Protein AF-A0A2K5PPQ8-F1 (afdb_monomer_lite)

Radius of gyration: 25.39 Å; chains: 1; bounding box: 81×58×70 Å

Secondary structure (DSSP, 8-state):
-----------------PPP---S-EEEEEE----SGGGGGGTS-THHHHHHTT--GGGEEEE----STT-TT-SSTT---SSTTPPP--TT---SB-GGG--HHHHHHHHHT-TTTTTTSTT-------TT-EEEEEE-------TTSPPPEEEEEETTTTEEEEEHHHHHHHHHHHHS-TTT-BHHHHHHHHHHH-TTS-----S-GGGGGSBTHHHHS-TT--PPPPPPPPPS----EEGGGHHHHHHHHTT-HHHHHHHHHHHHHHHHHHHHHHHHHHHHHHHHT---S-------------------------EEE-S----------------------PPPPGGGGGG-----PPP----SS--

InterPro domains:
  IPR001096 Peptidase C13, legumain [PF01650] (26-135)
  IPR001096 Peptidase C13, legumain [PF01650] (154-221)
  IPR001096 Peptidase C13, legumain [PR00776] (27-51)
  IPR001096 Peptidase C13, legumain [PR00776] (96-111)
  IPR001096 Peptidase C13, legumain [PTHR12000] (8-135)

Sequence (371 aa):
IPEENSNRCTGHSAVPMDDPKDGDKHWVVILAGSNGWYNYRHQADAYQVIHWNGIPNEQIVVMMYDDTAYAEDNPTPGIVTDRPNGTDVYKGVPKDYTGEDVTPQNFLAILRGDAEAVKGIGSGKVLKSGPQDHVVRLNHPLHVQTQNVPKDGACYYDEKRSTCLGDWYSVNWMEDSDVEDLMKETLRKQYHLVKSHTNTSHVMRYGNKTISTMKVMQFQGMKHNAISPISLPPVTRLDLTPSPDVPLMIRKRKQLTEEIQQCLDSRHLNEKSVQKIVSLLAAFEAEVEHPAHGTQLLPRGPVALPGTLLQLTLPHVRVCVETSVHVGQPLRETVFASQDKTVYGPCVPWSLLKSHLLVAFPSVSAPPKEC

Organism: Cebus imitator (NCBI:txid2715852)

pLDDT: mean 71.29, std 27.96, range [20.77, 98.19]

Foldseek 3Di:
DDDDDDDDDDDDPPPPPPFPQFFPAAAEEEDQQDDDLQSLASVLTLVCLQVLQPHDPLRYHYAEQPCHQQPPLDPHHNFAALAVVGHGSRPPDDPQAHRPSRDPQNVVCQAVVPLVSCPPGRNSRHDPDDLNYAYAYHGDDPDDDDPPWQAFWFWHQDPSSLYGRHTLLRCQLSLCSQADDQQPDFLLNSQVSSCVRRPRTHQDDDDDCVNRRHGNCSHRHDPVRGDHRDDDDDDPGTHTGRSLCSVLVSCVVVVVVVVNVVVVVVVVVVVVVVVVVVVVVVVVVVVVVDDDDDDDDDDDDDDDDDDDDDDDDDPHDDYDYRDDDDDDDDDDDDDDDDDDDDDDDDDDDPVVVPPPPPPDDDDPDPDPVPD

Structure (mmCIF, N/CA/C/O backbone):
data_AF-A0A2K5PPQ8-F1
#
_entry.id   AF-A0A2K5PPQ8-F1
#
loop_
_atom_site.group_PDB
_atom_site.id
_atom_site.type_symbol
_atom_site.label_atom_id
_atom_site.label_alt_id
_atom_site.label_comp_id
_atom_site.label_asym_id
_atom_site.label_entity_id
_atom_site.label_seq_id
_atom_site.pdbx_PDB_ins_code
_atom_site.Cartn_x
_atom_site.Cartn_y
_atom_site.Cartn_z
_atom_site.occupancy
_atom_site.B_iso_or_equiv
_atom_site.auth_seq_id
_atom_site.auth_comp_id
_atom_site.auth_asym_id
_atom_site.auth_atom_id
_atom_site.pdbx_PDB_model_num
ATOM 1 N N . ILE A 1 1 ? 62.684 -26.521 17.421 1.00 26.14 1 ILE A N 1
ATOM 2 C CA . ILE A 1 1 ? 61.503 -26.187 18.257 1.00 26.14 1 ILE A CA 1
ATOM 3 C C . ILE A 1 1 ? 60.945 -24.891 17.665 1.00 26.14 1 ILE A C 1
ATOM 5 O O . ILE A 1 1 ? 61.772 -24.047 17.343 1.00 26.14 1 ILE A O 1
ATOM 9 N N . PRO A 1 2 ? 59.655 -24.850 17.294 1.00 45.75 2 PRO A N 1
ATOM 10 C CA . PRO A 1 2 ? 59.192 -24.414 15.969 1.00 45.75 2 PRO A CA 1
ATOM 11 C C . PRO A 1 2 ? 58.777 -22.938 15.905 1.00 45.75 2 PRO A C 1
ATOM 13 O O . PRO A 1 2 ? 58.495 -22.351 16.939 1.00 45.75 2 PRO A O 1
ATOM 16 N N . GLU A 1 3 ? 58.637 -22.404 14.688 1.00 27.16 3 GLU A N 1
ATOM 17 C CA . GLU A 1 3 ? 57.536 -21.491 14.351 1.00 27.16 3 GLU A CA 1
ATOM 18 C C . GLU A 1 3 ? 57.235 -21.556 12.843 1.00 27.16 3 GLU A C 1
ATOM 20 O O . GLU A 1 3 ? 58.097 -21.328 11.993 1.00 27.16 3 GLU A O 1
ATOM 25 N N . GLU A 1 4 ? 56.006 -21.973 12.534 1.00 34.03 4 GLU A N 1
ATOM 26 C CA . GLU A 1 4 ? 55.401 -22.009 11.205 1.00 34.03 4 GLU A CA 1
ATOM 27 C C . GLU A 1 4 ? 55.080 -20.591 10.726 1.00 34.03 4 GLU A C 1
ATOM 29 O O . GLU A 1 4 ? 54.529 -19.791 11.479 1.00 34.03 4 GLU A O 1
ATOM 34 N N . ASN A 1 5 ? 55.295 -20.310 9.437 1.00 30.67 5 ASN A N 1
ATOM 35 C CA . ASN A 1 5 ? 54.501 -19.288 8.765 1.00 30.67 5 ASN A CA 1
ATOM 36 C C . ASN A 1 5 ? 54.216 -19.655 7.300 1.00 30.67 5 ASN A C 1
ATOM 38 O O . ASN A 1 5 ? 55.059 -19.527 6.416 1.00 30.67 5 ASN A O 1
ATOM 42 N N . SER A 1 6 ? 52.988 -20.146 7.114 1.00 30.53 6 SER A N 1
ATOM 43 C CA . SER A 1 6 ? 52.060 -19.946 5.995 1.00 30.53 6 SER A CA 1
ATOM 44 C C . SER A 1 6 ? 52.602 -20.000 4.557 1.00 30.53 6 SER A C 1
ATOM 46 O O . SER A 1 6 ? 52.988 -18.998 3.952 1.00 30.53 6 SER A O 1
ATOM 48 N N . ASN A 1 7 ? 52.487 -21.189 3.957 1.00 32.44 7 ASN A N 1
ATOM 49 C CA . ASN A 1 7 ? 52.530 -21.383 2.512 1.00 32.44 7 ASN A CA 1
ATOM 50 C C . ASN A 1 7 ? 51.175 -21.044 1.863 1.00 32.44 7 ASN A C 1
ATOM 52 O O . ASN A 1 7 ? 50.172 -21.730 2.041 1.00 32.44 7 ASN A O 1
ATOM 56 N N . ARG A 1 8 ? 51.213 -19.992 1.044 1.00 31.81 8 ARG A N 1
ATOM 57 C CA . ARG A 1 8 ? 50.615 -19.844 -0.295 1.00 31.81 8 ARG A CA 1
ATOM 58 C C . ARG A 1 8 ? 49.754 -21.032 -0.779 1.00 31.81 8 ARG A C 1
ATOM 60 O O . ARG A 1 8 ? 50.287 -22.066 -1.168 1.00 31.81 8 ARG A O 1
ATOM 67 N N . CYS A 1 9 ? 48.441 -20.825 -0.892 1.00 29.17 9 CYS A N 1
ATOM 68 C CA . CYS A 1 9 ? 47.567 -21.634 -1.747 1.00 29.17 9 CYS A CA 1
ATOM 69 C C . CYS A 1 9 ? 47.000 -20.759 -2.872 1.00 29.17 9 CYS A C 1
ATOM 71 O O . CYS A 1 9 ? 46.269 -19.798 -2.641 1.00 29.17 9 CYS A O 1
ATOM 73 N N . THR A 1 10 ? 47.396 -21.087 -4.097 1.00 30.91 10 THR A N 1
ATOM 74 C CA . THR A 1 10 ? 46.904 -20.550 -5.366 1.00 30.91 10 THR A CA 1
ATOM 75 C C . THR A 1 10 ? 45.572 -21.189 -5.759 1.00 30.91 10 THR A C 1
ATOM 77 O O . THR A 1 10 ? 45.440 -22.406 -5.696 1.00 30.91 10 THR A O 1
ATOM 80 N N . GLY A 1 11 ? 44.639 -20.364 -6.246 1.00 35.06 11 GLY A N 1
ATOM 81 C CA . GLY A 1 11 ? 43.711 -20.693 -7.332 1.00 35.06 11 GLY A CA 1
ATOM 82 C C . GLY A 1 11 ? 42.768 -21.881 -7.136 1.00 35.06 11 GLY A C 1
ATOM 83 O O . GLY A 1 11 ? 43.008 -22.948 -7.687 1.00 35.06 11 GLY A O 1
ATOM 84 N N . HIS A 1 12 ? 41.622 -21.644 -6.498 1.00 31.19 12 HIS A N 1
ATOM 85 C CA . HIS A 1 12 ? 40.378 -22.269 -6.946 1.00 31.19 12 HIS A CA 1
ATOM 86 C C . HIS A 1 12 ? 39.533 -21.176 -7.590 1.00 31.19 12 HIS A C 1
ATOM 88 O O . HIS A 1 12 ? 39.249 -20.155 -6.965 1.00 31.19 12 HIS A O 1
ATOM 94 N N . SER A 1 13 ? 39.192 -21.383 -8.863 1.00 28.17 13 SER A N 1
ATOM 95 C CA . SER A 1 13 ? 38.185 -20.603 -9.576 1.00 28.17 13 SER A CA 1
ATOM 96 C C . SER A 1 13 ? 36.958 -20.481 -8.676 1.00 28.17 13 SER A C 1
ATOM 98 O O . SER A 1 13 ? 36.444 -21.501 -8.214 1.00 28.17 13 SER A O 1
ATOM 100 N N . ALA A 1 14 ? 36.511 -19.256 -8.401 1.00 32.59 14 ALA A N 1
ATOM 101 C CA . ALA A 1 14 ? 35.205 -19.036 -7.806 1.00 32.59 14 ALA A CA 1
ATOM 102 C C . ALA A 1 14 ? 34.175 -19.585 -8.798 1.00 32.59 14 ALA A C 1
ATOM 104 O O . ALA A 1 14 ? 33.860 -18.946 -9.799 1.00 32.59 14 ALA A O 1
ATOM 105 N N . VAL A 1 15 ? 33.721 -20.815 -8.563 1.00 29.17 15 VAL A N 1
ATOM 106 C CA . VAL A 1 15 ? 32.534 -21.352 -9.220 1.00 29.17 15 VAL A CA 1
ATOM 107 C C . VAL A 1 15 ? 31.418 -20.369 -8.864 1.00 29.17 15 VAL A C 1
ATOM 109 O O . VAL A 1 15 ? 31.215 -20.135 -7.666 1.00 29.17 15 VAL A O 1
ATOM 112 N N . PRO A 1 16 ? 30.745 -19.731 -9.838 1.00 36.75 16 PRO A N 1
ATOM 113 C CA . PRO A 1 16 ? 29.545 -18.974 -9.536 1.00 36.75 16 PRO A CA 1
ATOM 114 C C . PRO A 1 16 ? 28.629 -19.944 -8.797 1.00 36.75 16 PRO A C 1
ATOM 116 O O . PRO A 1 16 ? 28.343 -21.022 -9.315 1.00 36.75 16 PRO A O 1
ATOM 119 N N . MET A 1 17 ? 28.242 -19.632 -7.557 1.00 35.56 17 MET A N 1
ATOM 120 C CA . MET A 1 17 ? 27.097 -20.334 -6.996 1.00 35.56 17 MET A CA 1
ATOM 121 C C . MET A 1 17 ? 25.955 -20.031 -7.952 1.00 35.56 17 MET A C 1
ATOM 123 O O . MET A 1 17 ? 25.551 -18.874 -8.047 1.00 35.56 17 MET A O 1
ATOM 127 N N . ASP A 1 18 ? 25.522 -21.038 -8.708 1.00 40.41 18 ASP A N 1
ATOM 128 C CA . ASP A 1 18 ? 24.333 -20.933 -9.534 1.00 40.41 18 ASP A CA 1
ATOM 129 C C . ASP A 1 18 ? 23.215 -20.407 -8.634 1.00 40.41 18 ASP A C 1
ATOM 131 O O . ASP A 1 18 ? 22.868 -21.034 -7.624 1.00 40.41 18 ASP A O 1
ATOM 135 N N . ASP A 1 19 ? 22.699 -19.221 -8.965 1.00 52.12 19 ASP A N 1
ATOM 136 C CA . ASP A 1 19 ? 21.520 -18.688 -8.301 1.00 52.12 19 ASP A CA 1
ATOM 137 C C . ASP A 1 19 ? 20.428 -19.771 -8.362 1.00 52.12 19 ASP A C 1
ATOM 139 O O . ASP A 1 19 ? 20.277 -20.436 -9.398 1.00 52.12 19 ASP A O 1
ATOM 143 N N . PRO A 1 20 ? 19.679 -20.010 -7.267 1.00 53.84 20 PRO A N 1
ATOM 144 C CA . PRO A 1 20 ? 18.614 -21.004 -7.273 1.00 53.84 20 PRO A CA 1
ATOM 145 C C . PRO A 1 20 ? 17.716 -20.759 -8.484 1.00 53.84 20 PRO A C 1
ATOM 147 O O . PRO A 1 20 ? 17.332 -19.611 -8.708 1.00 53.84 20 PRO A O 1
ATOM 150 N N . LYS A 1 21 ? 17.426 -21.829 -9.251 1.00 55.88 21 LYS A N 1
ATOM 151 C CA . LYS A 1 21 ? 16.654 -21.773 -10.505 1.00 55.88 21 LYS A CA 1
ATOM 152 C C . LYS A 1 21 ? 15.505 -20.783 -10.357 1.00 55.88 21 LYS A C 1
ATOM 154 O O . LYS A 1 21 ? 14.601 -21.011 -9.549 1.00 55.88 21 LYS A O 1
ATOM 159 N N . ASP A 1 22 ? 15.643 -19.680 -11.079 1.00 61.91 22 ASP A N 1
ATOM 160 C CA . ASP A 1 22 ? 14.687 -18.589 -11.109 1.00 61.91 22 ASP A CA 1
ATOM 161 C C . ASP A 1 22 ? 13.398 -19.095 -11.735 1.00 61.91 22 ASP A C 1
ATOM 163 O O . ASP A 1 22 ? 13.454 -19.874 -12.690 1.00 61.91 22 ASP A O 1
ATOM 167 N N . GLY A 1 23 ? 12.261 -18.713 -11.166 1.00 60.25 23 GLY A N 1
ATOM 168 C CA . GLY A 1 23 ? 10.978 -19.088 -11.734 1.00 60.25 23 GLY A CA 1
ATOM 169 C C . GLY A 1 23 ? 10.775 -18.495 -13.117 1.00 60.25 23 GLY A C 1
ATOM 170 O O . GLY A 1 23 ? 11.277 -17.416 -13.416 1.00 60.25 23 GLY A O 1
ATOM 171 N N . ASP A 1 24 ? 9.992 -19.177 -13.953 1.00 75.38 24 ASP A N 1
ATOM 172 C CA . ASP A 1 24 ? 9.634 -18.658 -15.277 1.00 75.38 24 ASP A CA 1
ATOM 173 C C . ASP A 1 24 ? 8.770 -17.384 -15.166 1.00 75.38 24 ASP A C 1
ATOM 175 O O . ASP A 1 24 ? 8.740 -16.564 -16.087 1.00 75.38 24 ASP A O 1
ATOM 179 N N . LYS A 1 25 ? 8.050 -17.214 -14.043 1.00 88.25 25 LYS A N 1
ATOM 180 C CA . LYS A 1 25 ? 7.165 -16.074 -13.769 1.00 88.25 25 LYS A CA 1
ATOM 181 C C . LYS A 1 25 ? 7.267 -15.592 -12.328 1.00 88.25 25 LYS A C 1
ATOM 183 O O . LYS A 1 25 ? 7.382 -16.386 -11.392 1.00 88.25 25 LYS A O 1
ATOM 188 N N . HIS A 1 26 ? 7.113 -14.283 -12.153 1.00 90.50 26 HIS A N 1
ATOM 189 C CA . HIS A 1 26 ? 7.008 -13.631 -10.851 1.00 90.50 26 HIS A CA 1
ATOM 190 C C . HIS A 1 26 ? 5.617 -13.021 -10.691 1.00 90.50 26 HIS A C 1
ATOM 192 O O . HIS A 1 26 ? 5.192 -12.199 -11.499 1.00 90.50 26 HIS A O 1
ATOM 198 N N . TRP A 1 27 ? 4.891 -13.458 -9.671 1.00 92.56 27 TRP A N 1
ATOM 199 C CA . TRP A 1 27 ? 3.542 -13.007 -9.360 1.00 92.56 27 TRP A CA 1
ATOM 200 C C . TRP A 1 27 ? 3.555 -12.063 -8.169 1.00 92.56 27 TRP A C 1
ATOM 202 O O . TRP A 1 27 ? 4.267 -12.304 -7.192 1.00 92.56 27 TRP A O 1
ATOM 212 N N . VAL A 1 28 ? 2.709 -11.039 -8.220 1.00 93.62 28 VAL A N 1
ATOM 213 C CA . VAL A 1 28 ? 2.582 -10.056 -7.146 1.00 93.62 28 VAL A CA 1
ATOM 214 C C . VAL A 1 28 ? 1.120 -9.895 -6.756 1.00 93.62 28 VAL A C 1
ATOM 216 O O . VAL A 1 28 ? 0.248 -9.727 -7.607 1.00 93.62 28 VAL A O 1
ATOM 219 N N . VAL A 1 29 ? 0.852 -9.934 -5.453 1.00 94.00 29 VAL A N 1
ATOM 220 C CA . VAL A 1 29 ? -0.421 -9.489 -4.880 1.00 94.00 29 VAL A CA 1
ATOM 221 C C . VAL A 1 29 ? -0.154 -8.252 -4.045 1.00 94.00 29 VAL A C 1
ATOM 223 O O . VAL A 1 29 ? 0.646 -8.301 -3.110 1.00 94.00 29 VAL A O 1
ATOM 226 N N . ILE A 1 30 ? -0.834 -7.170 -4.394 1.00 93.38 30 ILE A N 1
ATOM 227 C CA . ILE A 1 30 ? -0.747 -5.864 -3.759 1.00 93.38 30 ILE A CA 1
ATOM 228 C C . ILE A 1 30 ? -2.071 -5.602 -3.031 1.00 93.38 30 ILE A C 1
ATOM 230 O O . ILE A 1 30 ? -3.138 -5.754 -3.629 1.00 93.38 30 ILE A O 1
ATOM 234 N N . LEU A 1 31 ? -2.012 -5.265 -1.739 1.00 92.75 31 LEU A N 1
ATOM 235 C CA . LEU A 1 31 ? -3.190 -5.015 -0.904 1.00 92.75 31 LEU A CA 1
ATOM 236 C C . LEU A 1 31 ? -3.045 -3.729 -0.079 1.00 92.75 31 LEU A C 1
ATOM 238 O O . LEU A 1 31 ? -2.219 -3.651 0.835 1.00 92.75 31 LEU A O 1
ATOM 242 N N . ALA A 1 32 ? -3.969 -2.801 -0.318 1.00 90.56 32 ALA A N 1
ATOM 243 C CA . ALA A 1 32 ? -4.283 -1.675 0.545 1.00 90.56 32 ALA A CA 1
ATOM 244 C C . ALA A 1 32 ? -5.526 -2.007 1.390 1.00 90.56 32 ALA A C 1
ATOM 246 O O . ALA A 1 32 ? -6.652 -2.051 0.895 1.00 90.56 32 ALA A O 1
ATOM 247 N N . GLY A 1 33 ? -5.327 -2.268 2.684 1.00 86.69 33 GLY A N 1
ATOM 248 C CA . GLY A 1 33 ? -6.371 -2.793 3.575 1.00 86.69 33 GLY A CA 1
ATOM 249 C C . GLY A 1 33 ? -7.316 -1.762 4.207 1.00 86.69 33 GLY A C 1
ATOM 250 O O . GLY A 1 33 ? -8.040 -2.105 5.138 1.00 86.69 33 GLY A O 1
ATOM 251 N N . SER A 1 34 ? -7.289 -0.505 3.770 1.00 87.69 34 SER A N 1
ATOM 252 C CA . SER A 1 34 ? -8.072 0.584 4.370 1.00 87.69 34 SER A CA 1
ATOM 253 C C . SER A 1 34 ? -8.601 1.550 3.317 1.00 87.69 34 SER A C 1
ATOM 255 O O . SER A 1 34 ? -8.079 1.597 2.204 1.00 87.69 34 SER A O 1
ATOM 257 N N . ASN A 1 35 ? -9.535 2.399 3.723 1.00 90.69 35 ASN A N 1
ATOM 258 C CA . ASN A 1 35 ? -10.142 3.440 2.906 1.00 90.69 35 ASN A CA 1
ATOM 259 C C . ASN A 1 35 ? -10.190 4.778 3.665 1.00 90.69 35 ASN A C 1
ATOM 261 O O . ASN A 1 35 ? -9.703 4.881 4.793 1.00 90.69 35 ASN A O 1
ATOM 265 N N . GLY A 1 36 ? -10.749 5.807 3.037 1.00 91.75 36 GLY A N 1
ATOM 266 C CA . GLY A 1 36 ? -10.897 7.141 3.600 1.00 91.75 36 GLY A CA 1
ATOM 267 C C . GLY A 1 36 ? -9.649 8.014 3.456 1.00 91.75 36 GLY A C 1
ATOM 268 O O . GLY A 1 36 ? -8.506 7.552 3.456 1.00 91.75 36 GLY A O 1
ATOM 269 N N . TRP A 1 37 ? -9.867 9.329 3.388 1.00 94.06 37 TRP A N 1
ATOM 270 C CA . TRP A 1 37 ? -8.815 10.309 3.092 1.00 94.06 37 TRP A CA 1
ATOM 271 C C . TRP A 1 37 ? -7.676 10.347 4.125 1.00 94.06 37 TRP A C 1
ATOM 273 O O . TRP A 1 37 ? -6.512 10.585 3.790 1.00 94.06 37 TRP A O 1
ATOM 283 N N . TYR A 1 38 ? -7.970 10.060 5.397 1.00 90.38 38 TYR A N 1
ATOM 284 C CA . TYR A 1 38 ? -6.937 9.959 6.433 1.00 90.38 38 TYR A CA 1
ATOM 285 C C . TYR A 1 38 ? -6.004 8.765 6.241 1.00 90.38 38 TYR A C 1
ATOM 287 O O . TYR A 1 38 ? -4.908 8.776 6.798 1.00 90.38 38 TYR A O 1
ATOM 295 N N . ASN A 1 39 ? -6.405 7.762 5.460 1.00 91.44 39 ASN A N 1
ATOM 296 C CA . ASN A 1 39 ? -5.630 6.560 5.161 1.00 91.44 39 ASN A CA 1
ATOM 297 C C . ASN A 1 39 ? -5.080 6.544 3.728 1.00 91.44 39 ASN A C 1
ATOM 299 O O . ASN A 1 39 ? -4.663 5.491 3.251 1.00 91.44 39 ASN A O 1
ATOM 303 N N .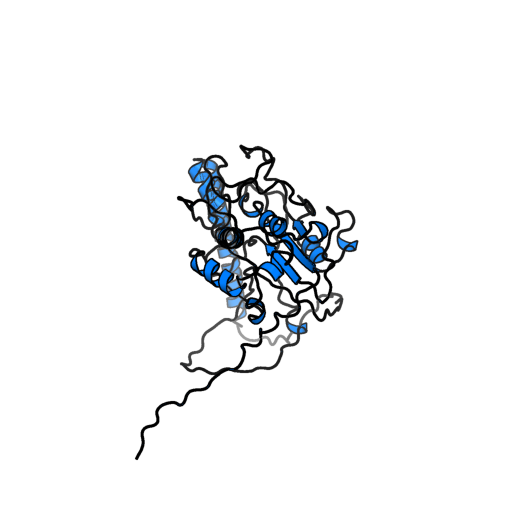 TYR A 1 40 ? -5.014 7.715 3.083 1.00 94.12 40 TYR A N 1
ATOM 304 C CA . TYR A 1 40 ? -4.377 7.949 1.781 1.00 94.12 40 TYR A CA 1
ATOM 305 C C . TYR A 1 40 ? -3.099 7.115 1.577 1.00 94.12 40 TYR A C 1
ATOM 307 O O . TYR A 1 40 ? -2.969 6.395 0.590 1.00 94.12 40 TYR A O 1
ATOM 315 N N . ARG A 1 41 ? -2.193 7.158 2.564 1.00 90.88 41 ARG A N 1
ATOM 316 C CA . ARG A 1 41 ? -0.887 6.475 2.568 1.00 90.88 41 ARG A CA 1
ATOM 317 C C . ARG A 1 41 ? -0.912 4.977 2.269 1.00 90.88 41 ARG A C 1
ATOM 319 O O . ARG A 1 41 ? 0.079 4.464 1.773 1.00 90.88 41 ARG A O 1
ATOM 326 N N . HIS A 1 42 ? -2.005 4.276 2.573 1.00 88.38 42 HIS A N 1
ATOM 327 C CA . HIS A 1 42 ? -2.072 2.833 2.348 1.00 88.38 42 HIS A CA 1
ATOM 328 C C . HIS A 1 42 ? -2.430 2.486 0.893 1.00 88.38 42 HIS A C 1
ATOM 330 O O . HIS A 1 42 ? -2.217 1.351 0.494 1.00 88.38 42 HIS A O 1
ATOM 336 N N . GLN A 1 43 ? -2.998 3.431 0.128 1.00 90.25 43 GLN A N 1
ATOM 337 C CA . GLN A 1 43 ? -3.363 3.265 -1.290 1.00 90.25 43 GLN A CA 1
ATOM 338 C C . GLN A 1 43 ? -2.356 3.922 -2.250 1.00 90.25 43 GLN A C 1
ATOM 340 O O . GLN A 1 43 ? -2.453 3.745 -3.464 1.00 90.25 43 GLN A O 1
ATOM 345 N N . ALA A 1 44 ? -1.391 4.682 -1.726 1.00 78.19 44 ALA A N 1
ATOM 346 C CA . ALA A 1 44 ? -0.220 5.148 -2.462 1.00 78.19 44 ALA A CA 1
ATOM 347 C C . ALA A 1 44 ? 0.777 3.979 -2.582 1.00 78.19 44 ALA A C 1
ATOM 349 O O . ALA A 1 44 ? 1.738 3.876 -1.826 1.00 78.19 44 ALA A O 1
ATOM 350 N N . ASP A 1 45 ? 0.429 3.030 -3.451 1.00 69.56 45 ASP A N 1
ATOM 351 C CA . ASP A 1 45 ? 0.929 1.657 -3.404 1.00 69.56 45 ASP A CA 1
ATOM 352 C C . ASP A 1 45 ? 2.158 1.404 -4.298 1.00 69.56 45 ASP A C 1
ATOM 354 O O . ASP A 1 45 ? 2.444 2.124 -5.254 1.00 69.56 45 ASP A O 1
ATOM 358 N N . ALA A 1 46 ? 2.822 0.281 -4.047 1.00 78.44 46 ALA A N 1
ATOM 359 C CA . ALA A 1 46 ? 4.053 -0.187 -4.672 1.00 78.44 46 ALA A CA 1
ATOM 360 C C . ALA A 1 46 ? 3.932 -0.653 -6.135 1.00 78.44 46 ALA A C 1
ATOM 362 O O . ALA A 1 46 ? 4.878 -1.216 -6.697 1.00 78.44 46 ALA A O 1
ATOM 363 N N . TYR A 1 47 ? 2.772 -0.471 -6.768 1.00 88.69 47 TYR A N 1
ATOM 364 C CA . TYR A 1 47 ? 2.527 -0.966 -8.123 1.00 88.69 47 TYR A CA 1
ATOM 365 C C . TYR A 1 47 ? 3.566 -0.450 -9.126 1.00 88.69 47 TYR A C 1
ATOM 367 O O . TYR A 1 47 ? 4.014 -1.216 -9.978 1.00 88.69 47 TYR A O 1
ATOM 375 N N . GLN A 1 48 ? 3.975 0.818 -9.020 1.00 89.69 48 GLN A N 1
ATOM 376 C CA . GLN A 1 48 ? 4.907 1.415 -9.979 1.00 89.69 48 GLN A CA 1
ATOM 377 C C . GLN A 1 48 ? 6.284 0.743 -9.944 1.00 89.69 48 GLN A C 1
ATOM 379 O O . GLN A 1 48 ? 6.804 0.414 -11.007 1.00 89.69 48 GLN A O 1
ATOM 384 N N . VAL A 1 49 ? 6.816 0.426 -8.756 1.00 87.38 49 VAL A N 1
ATOM 385 C CA . VAL A 1 49 ? 8.088 -0.308 -8.601 1.00 87.38 49 VAL A CA 1
ATOM 386 C C . VAL A 1 49 ? 8.028 -1.643 -9.350 1.00 87.38 49 VAL A C 1
ATOM 388 O O . VAL A 1 49 ? 8.932 -1.993 -10.107 1.00 87.38 49 VAL A O 1
ATOM 391 N N . ILE A 1 50 ? 6.924 -2.373 -9.198 1.00 90.62 50 ILE A N 1
ATOM 392 C CA . ILE A 1 50 ? 6.711 -3.679 -9.833 1.00 90.62 50 ILE A CA 1
ATOM 393 C C . ILE A 1 50 ? 6.531 -3.554 -11.353 1.00 90.62 50 ILE A C 1
ATOM 395 O O . ILE A 1 50 ? 7.117 -4.317 -12.128 1.00 90.62 50 ILE A O 1
ATOM 399 N N . HIS A 1 51 ? 5.726 -2.584 -11.785 1.00 89.25 51 HIS A N 1
ATOM 400 C CA . HIS A 1 51 ? 5.422 -2.339 -13.190 1.00 89.25 51 HIS A CA 1
ATOM 401 C C . HIS A 1 51 ? 6.662 -1.886 -13.968 1.00 89.25 51 HIS A C 1
ATOM 403 O O . HIS A 1 51 ? 6.950 -2.416 -15.043 1.00 89.25 51 HIS A O 1
ATOM 409 N N . TRP A 1 52 ? 7.434 -0.947 -13.415 1.00 87.94 52 TRP A N 1
ATOM 410 C CA . TRP A 1 52 ? 8.663 -0.448 -14.029 1.00 87.94 52 TRP A CA 1
ATOM 411 C C . TRP A 1 52 ? 9.730 -1.533 -14.133 1.00 87.94 52 TRP A C 1
ATOM 413 O O . TRP A 1 52 ? 10.427 -1.604 -15.136 1.00 87.94 52 TRP A O 1
ATOM 423 N N . ASN A 1 53 ? 9.797 -2.462 -13.185 1.00 89.06 53 ASN A N 1
ATOM 424 C CA . ASN A 1 53 ? 10.711 -3.598 -13.279 1.00 89.06 53 ASN A CA 1
ATOM 425 C C . ASN A 1 53 ? 10.199 -4.747 -14.175 1.00 89.06 53 ASN A C 1
ATOM 427 O O . ASN A 1 53 ? 10.811 -5.817 -14.245 1.00 89.06 53 ASN A O 1
ATOM 431 N N . GLY A 1 54 ? 9.106 -4.527 -14.912 1.00 90.38 54 GLY A N 1
ATOM 432 C CA . GLY A 1 54 ? 8.704 -5.351 -16.048 1.00 90.38 54 GLY A CA 1
ATOM 433 C C . GLY A 1 54 ? 7.867 -6.580 -15.707 1.00 90.38 54 GLY A C 1
ATOM 434 O O . GLY A 1 54 ? 7.746 -7.463 -16.561 1.00 90.38 54 GLY A O 1
ATOM 435 N N . ILE A 1 55 ? 7.290 -6.663 -14.501 1.00 91.31 55 ILE A N 1
ATOM 436 C CA . ILE A 1 55 ? 6.267 -7.675 -14.206 1.00 91.31 55 ILE A CA 1
ATOM 437 C C . ILE A 1 55 ? 4.964 -7.259 -14.918 1.00 91.31 55 ILE A C 1
ATOM 439 O O . ILE A 1 55 ? 4.489 -6.140 -14.724 1.00 91.31 55 ILE A O 1
ATOM 443 N N . PRO A 1 56 ? 4.377 -8.123 -15.766 1.00 93.50 56 PRO A N 1
ATOM 444 C CA . PRO A 1 56 ? 3.202 -7.767 -16.555 1.00 93.50 56 PRO A CA 1
ATOM 445 C C . PRO A 1 56 ? 1.920 -7.765 -15.705 1.00 93.50 56 PRO A C 1
ATOM 447 O O . PRO A 1 56 ? 1.802 -8.522 -14.740 1.00 93.50 56 PRO A O 1
ATOM 450 N N . ASN A 1 57 ? 0.920 -6.963 -16.087 1.00 95.31 57 ASN A N 1
ATOM 451 C CA . ASN A 1 57 ? -0.326 -6.788 -15.322 1.00 95.31 57 ASN A CA 1
ATOM 452 C C . ASN A 1 57 ? -1.132 -8.085 -15.155 1.00 95.31 57 ASN A C 1
ATOM 454 O O . ASN A 1 57 ? -1.917 -8.214 -14.216 1.00 95.31 57 ASN A O 1
ATOM 458 N N . GLU A 1 58 ? -0.939 -9.065 -16.034 1.00 95.56 58 GLU A N 1
ATOM 459 C CA . GLU A 1 58 ? -1.529 -10.399 -15.927 1.00 95.56 58 GLU A CA 1
ATOM 460 C C . GLU A 1 58 ? -0.991 -11.188 -14.721 1.00 95.56 58 GLU A C 1
ATOM 462 O O . GLU A 1 58 ? -1.648 -12.125 -14.266 1.00 95.56 58 GLU A O 1
ATOM 467 N N . GLN A 1 59 ? 0.181 -10.807 -14.203 1.00 95.31 59 GLN A N 1
ATOM 468 C CA . GLN A 1 59 ? 0.849 -11.400 -13.041 1.00 95.31 59 GLN A CA 1
ATOM 469 C C . GLN A 1 59 ? 0.730 -10.546 -11.769 1.00 95.31 59 GLN A C 1
ATOM 471 O O . GLN A 1 59 ? 1.251 -10.936 -10.724 1.00 95.31 59 GLN A O 1
ATOM 476 N N . ILE A 1 60 ? 0.035 -9.407 -11.839 1.00 95.62 60 ILE A N 1
ATOM 477 C CA . ILE A 1 60 ? -0.187 -8.502 -10.709 1.00 95.62 60 ILE A CA 1
ATOM 478 C C . ILE A 1 60 ? -1.679 -8.492 -10.383 1.00 95.62 60 ILE A C 1
ATOM 480 O O . ILE A 1 60 ? -2.509 -8.264 -11.266 1.00 95.62 60 ILE A O 1
ATOM 484 N N . VAL A 1 61 ? -2.015 -8.734 -9.118 1.00 97.19 61 VAL A N 1
ATOM 485 C CA . VAL A 1 61 ? -3.369 -8.560 -8.579 1.00 97.19 61 VAL A CA 1
ATOM 486 C C . VAL A 1 61 ? -3.349 -7.391 -7.603 1.00 97.19 61 VAL A C 1
ATOM 488 O O . VAL A 1 61 ? -2.607 -7.444 -6.622 1.00 97.19 61 VAL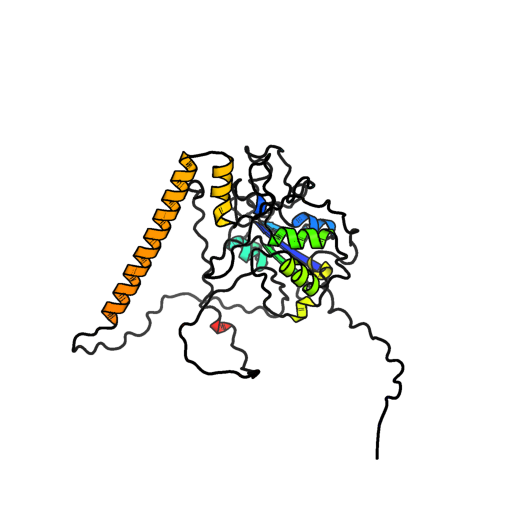 A O 1
ATOM 491 N N . VAL A 1 62 ? -4.153 -6.356 -7.853 1.00 96.69 62 VAL A N 1
ATOM 492 C CA . VAL A 1 62 ? -4.248 -5.176 -6.975 1.00 96.69 62 VAL A CA 1
ATOM 493 C C . VAL A 1 62 ? -5.602 -5.122 -6.274 1.00 96.69 62 VAL A C 1
ATOM 495 O O . VAL A 1 62 ? -6.655 -5.130 -6.914 1.00 96.69 62 VAL A O 1
ATOM 498 N N . MET A 1 63 ? -5.564 -5.031 -4.948 1.00 96.75 63 MET A N 1
ATOM 499 C CA . MET A 1 63 ? -6.729 -4.818 -4.099 1.00 96.75 63 MET A CA 1
ATOM 500 C C . MET A 1 63 ? -6.587 -3.482 -3.365 1.00 96.75 63 MET A C 1
ATOM 502 O O . MET A 1 63 ? -5.743 -3.355 -2.481 1.00 96.75 63 MET A O 1
ATOM 506 N N . MET A 1 64 ? -7.411 -2.496 -3.708 1.00 95.06 64 MET A N 1
ATOM 507 C CA . MET A 1 64 ? -7.422 -1.178 -3.060 1.00 95.06 64 MET A CA 1
ATOM 508 C C . MET A 1 64 ? -8.825 -0.594 -3.106 1.00 95.06 64 MET A C 1
ATOM 510 O O . MET A 1 64 ? -9.540 -0.829 -4.071 1.00 95.06 64 MET A O 1
ATOM 514 N N . TYR A 1 65 ? -9.245 0.170 -2.101 1.00 96.31 65 TYR A N 1
ATOM 515 C CA . TYR A 1 65 ? -10.630 0.651 -2.059 1.00 96.31 65 TYR A CA 1
ATOM 516 C C . TYR A 1 65 ? -10.973 1.616 -3.215 1.00 96.31 65 TYR A C 1
ATOM 518 O O . TYR A 1 65 ? -12.124 1.663 -3.641 1.00 96.31 65 TYR A O 1
ATOM 526 N N . ASP A 1 66 ? -9.964 2.290 -3.775 1.00 96.88 66 ASP A N 1
ATOM 527 C CA . ASP A 1 66 ? -10.027 3.214 -4.917 1.00 96.88 66 ASP A CA 1
ATOM 528 C C . ASP A 1 66 ? -10.833 4.501 -4.656 1.00 96.88 66 ASP A C 1
ATOM 530 O O . ASP A 1 66 ? -11.385 5.118 -5.564 1.00 96.88 66 ASP A O 1
ATOM 534 N N . ASP A 1 67 ? -10.864 4.955 -3.402 1.00 96.44 67 ASP A N 1
ATOM 535 C CA . ASP A 1 67 ? -11.541 6.182 -2.960 1.00 96.44 67 ASP A CA 1
ATOM 536 C C . ASP A 1 67 ? -10.587 7.366 -2.737 1.00 96.44 67 ASP A C 1
ATOM 538 O O . ASP A 1 67 ? -10.970 8.365 -2.136 1.00 96.44 67 ASP A O 1
ATOM 542 N N . THR A 1 68 ? -9.344 7.278 -3.221 1.00 95.06 68 THR A N 1
ATOM 543 C CA . THR A 1 68 ? -8.315 8.310 -3.002 1.00 95.06 68 THR A CA 1
ATOM 544 C C . THR A 1 68 ? -8.138 9.245 -4.204 1.00 95.06 68 THR A C 1
ATOM 546 O O . THR A 1 68 ? -8.204 10.466 -4.064 1.00 95.06 68 THR A O 1
ATOM 549 N N . ALA A 1 69 ? -7.927 8.713 -5.412 1.00 96.38 69 ALA A N 1
ATOM 550 C CA . ALA A 1 69 ? -7.520 9.534 -6.557 1.00 96.38 69 ALA A CA 1
ATOM 551 C C . ALA A 1 69 ? -8.556 10.601 -6.947 1.00 96.38 69 ALA A C 1
ATOM 553 O O . ALA A 1 69 ? -8.179 11.714 -7.308 1.00 96.38 69 ALA A O 1
ATOM 554 N N . TYR A 1 70 ? -9.847 10.294 -6.828 1.00 96.88 70 TYR A N 1
ATOM 555 C CA . TYR A 1 70 ? -10.950 11.206 -7.154 1.00 96.88 70 TYR A CA 1
ATOM 556 C C . TYR A 1 70 ? -11.767 11.628 -5.924 1.00 96.88 70 TYR A C 1
ATOM 558 O O . TYR A 1 70 ? -12.914 12.046 -6.073 1.00 96.88 70 TYR A O 1
ATOM 566 N N . ALA A 1 71 ? -11.194 11.524 -4.720 1.00 96.44 71 ALA A N 1
ATOM 567 C CA . ALA A 1 71 ? -11.819 12.053 -3.510 1.00 96.44 71 ALA A CA 1
ATOM 568 C C . ALA A 1 71 ? -12.076 13.561 -3.642 1.00 96.44 71 ALA A C 1
ATOM 570 O O . ALA A 1 71 ? -11.257 14.280 -4.216 1.00 96.44 71 ALA A O 1
ATOM 571 N N . GLU A 1 72 ? -13.163 14.056 -3.046 1.00 96.50 72 GLU A N 1
ATOM 572 C CA . GLU A 1 72 ? -13.452 15.498 -2.992 1.00 96.50 72 GLU A CA 1
ATOM 573 C C . GLU A 1 72 ? -12.343 16.281 -2.273 1.00 96.50 72 GLU A C 1
ATOM 575 O O . GLU A 1 72 ? -12.021 17.405 -2.653 1.00 96.50 72 GLU A O 1
ATOM 580 N N . ASP A 1 73 ? -11.709 15.655 -1.278 1.00 94.31 73 ASP A N 1
ATOM 581 C CA . ASP A 1 73 ? -10.571 16.211 -0.548 1.00 94.31 73 ASP A CA 1
ATOM 582 C C . ASP A 1 73 ? -9.267 16.238 -1.369 1.00 94.31 73 ASP A C 1
ATOM 584 O O . ASP A 1 73 ? -8.298 16.871 -0.941 1.00 94.31 73 ASP A O 1
ATOM 588 N N . ASN A 1 74 ? -9.200 15.574 -2.535 1.00 96.81 74 ASN A N 1
ATOM 589 C CA . ASN A 1 74 ? -7.984 15.541 -3.343 1.00 96.81 74 ASN A CA 1
ATOM 590 C C . ASN A 1 74 ? -7.814 16.846 -4.143 1.00 96.81 74 ASN A C 1
ATOM 592 O O . ASN A 1 74 ? -8.504 17.060 -5.142 1.00 96.81 74 ASN A O 1
ATOM 596 N N . PRO A 1 75 ? -6.824 17.697 -3.811 1.00 96.94 75 PRO A N 1
ATOM 597 C CA . PRO A 1 75 ? -6.581 18.947 -4.523 1.00 96.94 75 PRO A CA 1
ATOM 598 C C . PRO A 1 75 ? -5.997 18.737 -5.932 1.00 96.94 75 PRO A C 1
ATOM 600 O O . PRO A 1 75 ? -5.788 19.706 -6.665 1.00 96.94 75 PRO A O 1
ATOM 603 N N . THR A 1 76 ? -5.661 17.498 -6.300 1.00 96.75 76 THR A N 1
ATOM 604 C CA . THR A 1 76 ? -5.176 17.104 -7.627 1.00 96.75 76 THR A CA 1
ATOM 605 C C . THR A 1 76 ? -5.921 15.848 -8.098 1.00 96.75 76 THR A C 1
ATOM 607 O O . THR A 1 76 ? -5.369 14.751 -7.990 1.00 96.75 76 THR A O 1
ATOM 610 N N . PRO A 1 77 ? -7.168 15.975 -8.596 1.00 97.25 77 PRO A N 1
ATOM 611 C CA . PRO A 1 77 ? -7.981 14.827 -8.990 1.00 97.25 77 PRO A CA 1
ATOM 612 C C . PRO A 1 77 ? -7.287 13.934 -10.024 1.00 97.25 77 PRO A C 1
ATOM 614 O O . PRO A 1 77 ? -6.719 14.419 -11.003 1.00 97.25 77 PRO A O 1
ATOM 617 N N . GLY A 1 78 ? -7.347 12.623 -9.803 1.00 96.00 78 GLY A N 1
ATOM 618 C CA . GLY A 1 78 ? -6.701 11.599 -10.623 1.00 96.00 78 GLY A CA 1
ATOM 619 C C . GLY A 1 78 ? -5.208 11.394 -10.349 1.00 96.00 78 GLY A C 1
ATOM 620 O O . GLY A 1 78 ? -4.617 10.543 -11.001 1.00 96.00 78 GLY A O 1
ATOM 621 N N . ILE A 1 79 ? -4.607 12.142 -9.414 1.00 96.19 79 ILE A N 1
ATOM 622 C CA . ILE A 1 79 ? -3.181 12.044 -9.072 1.00 96.19 79 ILE A CA 1
ATOM 623 C C . ILE A 1 79 ? -3.022 11.567 -7.627 1.00 96.19 79 ILE A C 1
ATOM 625 O O . ILE A 1 79 ? -3.568 12.182 -6.700 1.00 96.19 79 ILE A O 1
ATOM 629 N N . VAL A 1 80 ? -2.216 10.518 -7.439 1.00 96.38 80 VAL A N 1
ATOM 630 C CA . VAL A 1 80 ? -1.771 10.022 -6.124 1.00 96.38 80 VAL A CA 1
ATOM 631 C C . VAL A 1 80 ? -0.246 10.090 -6.061 1.00 96.38 80 VAL A C 1
ATOM 633 O O . VAL A 1 80 ? 0.415 9.832 -7.057 1.00 96.38 80 VAL A O 1
ATOM 636 N N . THR A 1 81 ? 0.323 10.466 -4.920 1.00 95.31 81 THR A N 1
ATOM 637 C CA . THR A 1 81 ? 1.770 10.618 -4.707 1.00 95.31 81 THR A CA 1
ATOM 638 C C . THR A 1 81 ? 2.145 9.995 -3.371 1.00 95.31 81 THR A C 1
ATOM 640 O O . THR A 1 81 ? 1.504 10.307 -2.376 1.00 95.31 81 THR A O 1
ATOM 643 N N . ASP A 1 82 ? 3.199 9.197 -3.313 1.00 93.44 82 ASP A N 1
ATOM 644 C CA . ASP A 1 82 ? 3.683 8.503 -2.108 1.00 93.44 82 ASP A CA 1
ATOM 645 C C . ASP A 1 82 ? 4.791 9.264 -1.353 1.00 93.44 82 ASP A C 1
ATOM 647 O O . ASP A 1 82 ? 5.138 8.920 -0.223 1.00 93.44 82 ASP A O 1
ATOM 651 N N . ARG A 1 83 ? 5.313 10.348 -1.943 1.00 94.06 83 ARG A N 1
ATOM 652 C CA . ARG A 1 83 ? 6.380 11.188 -1.377 1.00 94.06 83 ARG A CA 1
ATOM 653 C C . ARG A 1 83 ? 6.218 12.681 -1.700 1.00 94.06 83 ARG A C 1
ATOM 655 O O . ARG A 1 83 ? 5.567 13.036 -2.690 1.00 94.06 83 ARG A O 1
ATOM 662 N N . PRO A 1 84 ? 6.839 13.595 -0.925 1.00 94.50 84 PRO A N 1
ATOM 663 C CA . PRO A 1 84 ? 6.765 15.030 -1.183 1.00 94.50 84 PRO A CA 1
ATOM 664 C C . PRO A 1 84 ? 7.355 15.384 -2.548 1.00 94.50 84 PRO A C 1
ATOM 666 O O . PRO A 1 84 ? 8.478 14.990 -2.866 1.00 94.50 84 PRO A O 1
ATOM 669 N N . ASN A 1 85 ? 6.603 16.151 -3.343 1.00 89.12 85 ASN A N 1
ATOM 670 C CA . ASN A 1 85 ? 6.940 16.482 -4.735 1.00 89.12 85 ASN A CA 1
ATOM 671 C C . ASN A 1 85 ? 7.225 15.243 -5.612 1.00 89.12 85 ASN A C 1
ATOM 673 O O . ASN A 1 85 ? 7.993 15.331 -6.570 1.00 89.12 85 ASN A O 1
ATOM 677 N N . GLY A 1 86 ? 6.632 14.097 -5.263 1.00 89.44 86 GLY A N 1
ATOM 678 C CA . GLY A 1 86 ? 6.724 12.860 -6.027 1.00 89.44 86 GLY A CA 1
ATOM 679 C C . GLY A 1 86 ? 5.959 12.911 -7.346 1.00 89.44 86 GLY A C 1
ATOM 680 O O . GLY A 1 86 ? 5.140 13.801 -7.595 1.00 89.44 86 GLY A O 1
ATOM 681 N N . THR A 1 87 ? 6.237 11.929 -8.196 1.00 91.94 87 THR A N 1
ATOM 682 C CA . THR A 1 87 ? 5.481 11.676 -9.423 1.00 91.94 87 THR A CA 1
ATOM 683 C C . THR A 1 87 ? 4.124 11.047 -9.117 1.00 91.94 87 THR A C 1
ATOM 685 O O . THR A 1 87 ? 3.889 10.556 -8.016 1.00 91.94 87 THR A O 1
ATOM 688 N N . ASP A 1 88 ? 3.226 11.054 -10.102 1.00 94.50 88 ASP A N 1
ATOM 689 C CA . ASP A 1 88 ? 1.961 10.330 -9.993 1.00 94.50 88 ASP A CA 1
ATOM 690 C C . ASP A 1 88 ? 2.204 8.814 -9.967 1.00 94.50 88 ASP A C 1
ATOM 692 O O . ASP A 1 88 ? 2.801 8.271 -10.899 1.00 94.50 88 ASP A O 1
ATOM 696 N N . VAL A 1 89 ? 1.720 8.149 -8.919 1.00 94.62 89 VAL A N 1
ATOM 697 C CA . VAL A 1 89 ? 1.794 6.692 -8.742 1.00 94.62 89 VAL A CA 1
ATOM 698 C C . VAL A 1 89 ? 0.472 5.983 -9.045 1.00 94.62 89 VAL A C 1
ATOM 700 O O . VAL A 1 89 ? 0.428 4.755 -9.061 1.00 94.62 89 VAL A O 1
ATOM 703 N N . TYR A 1 90 ? -0.604 6.717 -9.348 1.00 96.06 90 TYR A N 1
ATOM 704 C CA . TYR A 1 90 ? -1.928 6.135 -9.597 1.00 96.06 90 TYR A CA 1
ATOM 705 C C . TYR A 1 90 ? -2.136 5.658 -11.036 1.00 96.06 90 TYR A C 1
ATOM 707 O O . TYR A 1 90 ? -2.851 4.688 -11.304 1.00 96.06 90 TYR A O 1
ATOM 715 N N . LYS A 1 91 ? -1.540 6.359 -12.002 1.00 94.19 91 LYS A N 1
ATOM 716 C CA . LYS A 1 91 ? -1.769 6.082 -13.418 1.00 94.19 91 LYS A CA 1
ATOM 717 C C . LYS A 1 91 ? -1.361 4.655 -13.788 1.00 94.19 91 LYS A C 1
ATOM 719 O O . LYS A 1 91 ? -0.220 4.240 -13.604 1.00 94.19 91 LYS A O 1
ATOM 724 N N . GLY A 1 92 ? -2.299 3.935 -14.400 1.00 93.56 92 GLY A N 1
ATOM 725 C CA . GLY A 1 92 ? -2.073 2.588 -14.927 1.00 93.56 92 GLY A CA 1
ATOM 726 C C . GLY A 1 92 ? -2.174 1.465 -13.894 1.00 93.56 92 GLY A C 1
ATOM 727 O O . GLY A 1 92 ? -2.056 0.311 -14.296 1.00 93.56 92 GLY A O 1
ATOM 728 N N . VAL A 1 93 ? -2.429 1.776 -12.616 1.00 95.81 93 VAL A N 1
ATOM 729 C CA . VAL A 1 93 ? -2.651 0.774 -11.563 1.00 95.81 93 VAL A CA 1
ATOM 730 C C . VAL A 1 93 ? -3.901 -0.063 -11.899 1.00 95.81 93 VAL A C 1
ATOM 732 O O . VAL A 1 93 ? -4.976 0.509 -12.115 1.00 95.81 93 VAL A O 1
ATOM 735 N N . PRO A 1 94 ? -3.799 -1.405 -11.973 1.00 96.50 94 PRO A N 1
ATOM 736 C CA . PRO A 1 94 ? -4.941 -2.292 -12.126 1.00 96.50 94 PRO A CA 1
ATOM 737 C C . PRO A 1 94 ? -5.949 -2.109 -10.995 1.00 96.50 94 PRO A C 1
ATOM 739 O O . PRO A 1 94 ? -5.589 -1.897 -9.843 1.00 96.50 94 PRO A O 1
ATOM 742 N N . LYS A 1 95 ? -7.229 -2.244 -11.326 1.00 97.00 95 LYS A N 1
ATOM 743 C CA . LYS A 1 95 ? -8.341 -2.166 -10.373 1.00 97.00 95 LYS A CA 1
ATOM 744 C C . LYS A 1 95 ? -9.008 -3.532 -10.282 1.00 97.00 95 LYS A C 1
ATOM 746 O O . LYS A 1 95 ? -10.135 -3.701 -10.737 1.00 97.00 95 LYS A O 1
ATOM 751 N N . ASP A 1 96 ? -8.255 -4.536 -9.824 1.00 98.19 96 ASP A N 1
ATOM 752 C CA . ASP A 1 96 ? -8.740 -5.920 -9.824 1.00 98.19 96 ASP A CA 1
ATOM 753 C C . ASP A 1 96 ? -9.842 -6.127 -8.786 1.00 98.19 96 ASP A C 1
ATOM 755 O O . ASP A 1 96 ? -10.853 -6.741 -9.103 1.00 98.19 96 ASP A O 1
ATOM 759 N N . TYR A 1 97 ? -9.682 -5.583 -7.579 1.00 98.12 97 TYR A N 1
ATOM 760 C CA . TYR A 1 97 ? -10.715 -5.599 -6.542 1.00 98.12 97 TYR A CA 1
ATOM 761 C C . TYR A 1 97 ? -10.759 -4.235 -5.857 1.00 98.12 97 TYR A C 1
ATOM 763 O O . TYR A 1 97 ? -9.755 -3.803 -5.286 1.00 98.12 97 TYR A O 1
ATOM 771 N N . THR A 1 98 ? -11.911 -3.565 -5.922 1.00 97.94 98 THR A N 1
ATOM 772 C CA . THR A 1 98 ? -12.095 -2.205 -5.395 1.00 97.94 98 THR A CA 1
ATOM 773 C C . THR A 1 98 ? -13.345 -2.063 -4.543 1.00 97.94 98 THR A C 1
ATOM 775 O O . THR A 1 98 ? -14.261 -2.876 -4.644 1.00 97.94 98 THR A O 1
ATOM 778 N N . GLY A 1 99 ? -13.408 -1.020 -3.714 1.00 96.31 99 GLY A N 1
ATOM 779 C CA . GLY A 1 99 ? -14.539 -0.776 -2.823 1.00 96.31 99 GLY A CA 1
ATOM 780 C C . GLY A 1 99 ? -14.856 -1.981 -1.933 1.00 96.31 99 GLY A C 1
ATOM 781 O O . GLY A 1 99 ? -13.983 -2.527 -1.258 1.00 96.31 99 GLY A O 1
ATOM 782 N N . GLU A 1 100 ? -16.113 -2.419 -1.964 1.00 95.88 100 GLU A N 1
ATOM 783 C CA . GLU A 1 100 ? -16.612 -3.536 -1.153 1.00 95.88 100 GLU A CA 1
ATOM 784 C C . GLU A 1 100 ? -16.012 -4.900 -1.535 1.00 95.88 100 GLU A C 1
ATOM 786 O O . GLU A 1 100 ? -16.079 -5.836 -0.741 1.00 95.88 100 GLU A O 1
ATOM 791 N N . ASP A 1 101 ? -15.358 -5.015 -2.696 1.00 97.56 101 ASP A N 1
ATOM 792 C CA . ASP A 1 101 ? -14.686 -6.249 -3.114 1.00 97.56 101 ASP A CA 1
ATOM 793 C C . ASP A 1 101 ? -13.349 -6.475 -2.383 1.00 97.56 101 ASP A C 1
ATOM 795 O O . ASP A 1 101 ? -12.781 -7.575 -2.437 1.00 97.56 101 ASP A O 1
ATOM 799 N N . VAL A 1 102 ? -12.842 -5.468 -1.662 1.00 95.38 102 VAL A N 1
ATOM 800 C CA . VAL A 1 102 ? -11.629 -5.573 -0.839 1.00 95.38 102 VAL A CA 1
ATOM 801 C C . VAL A 1 102 ? -11.958 -6.296 0.468 1.00 95.38 102 VAL A C 1
ATOM 803 O O . VAL A 1 102 ? -12.099 -5.698 1.533 1.00 95.38 102 VAL A O 1
ATOM 806 N N . THR A 1 103 ? -12.095 -7.620 0.381 1.00 94.50 103 THR A N 1
ATOM 807 C CA . THR A 1 103 ? -12.466 -8.472 1.518 1.00 94.50 103 THR A CA 1
ATOM 808 C C . THR A 1 103 ? -11.399 -9.517 1.846 1.00 94.50 103 THR A C 1
ATOM 810 O O . THR A 1 103 ? -10.649 -9.962 0.968 1.00 94.50 103 THR A O 1
ATOM 813 N N . PRO A 1 104 ? -11.363 -10.000 3.099 1.00 92.31 104 PRO A N 1
ATOM 814 C CA . PRO A 1 104 ? -10.518 -11.125 3.492 1.00 92.31 104 PRO A CA 1
ATOM 815 C C . PRO A 1 104 ? -10.755 -12.391 2.675 1.00 92.31 104 PRO A C 1
ATOM 817 O O . PRO A 1 104 ? -9.822 -13.132 2.372 1.00 92.31 104 PRO A O 1
ATOM 820 N N . GLN A 1 105 ? -12.020 -12.661 2.357 1.00 94.62 105 GLN A N 1
ATOM 821 C CA . GLN A 1 105 ? -12.445 -13.855 1.643 1.00 94.62 105 GLN A CA 1
ATOM 822 C C . GLN A 1 105 ? -11.900 -13.828 0.216 1.00 94.62 105 GLN A C 1
ATOM 824 O O . GLN A 1 105 ? -11.273 -14.801 -0.206 1.00 94.62 105 GLN A O 1
ATOM 829 N N . ASN A 1 106 ? -12.043 -12.691 -0.470 1.00 96.12 106 ASN A N 1
ATOM 830 C CA . ASN A 1 106 ? -11.507 -12.497 -1.815 1.00 96.12 106 ASN A CA 1
ATOM 831 C C . ASN A 1 106 ? -9.978 -12.550 -1.802 1.00 96.12 106 ASN A C 1
ATOM 833 O O . ASN A 1 106 ? -9.384 -13.271 -2.599 1.00 96.12 106 ASN A O 1
ATOM 837 N N . PHE A 1 107 ? -9.335 -11.892 -0.832 1.00 95.19 107 PHE A N 1
ATOM 838 C CA . PHE A 1 107 ? -7.882 -11.940 -0.666 1.00 95.19 107 PHE A CA 1
ATOM 839 C C . PHE A 1 107 ? -7.356 -13.380 -0.521 1.00 95.19 107 PHE A C 1
ATOM 841 O O . PHE A 1 107 ? -6.399 -13.780 -1.186 1.00 95.19 107 PHE A O 1
ATOM 848 N N . LEU A 1 108 ? -8.002 -14.204 0.310 1.00 94.06 108 LEU A N 1
ATOM 849 C CA . LEU A 1 108 ? -7.623 -15.610 0.468 1.00 94.06 108 LEU A CA 1
ATOM 850 C C . LEU A 1 108 ? -7.911 -16.448 -0.786 1.00 94.06 108 LEU A C 1
ATOM 852 O O . LEU A 1 108 ? -7.129 -17.351 -1.085 1.00 94.06 108 LEU A O 1
ATOM 856 N N . ALA A 1 109 ? -8.997 -16.175 -1.511 1.00 95.38 109 ALA A N 1
ATOM 857 C CA . ALA A 1 109 ? -9.306 -16.845 -2.774 1.00 95.38 109 ALA A CA 1
ATOM 858 C C . ALA A 1 109 ? -8.255 -16.535 -3.854 1.00 95.38 109 ALA A C 1
ATOM 860 O O . ALA A 1 109 ? -7.764 -17.454 -4.512 1.00 95.38 109 ALA A O 1
ATOM 861 N N . ILE A 1 110 ? -7.816 -15.275 -3.950 1.00 95.75 110 ILE A N 1
ATOM 862 C CA . ILE A 1 110 ? -6.730 -14.833 -4.838 1.00 95.75 110 ILE A CA 1
ATOM 863 C C . ILE A 1 110 ? -5.448 -15.607 -4.550 1.00 95.75 110 ILE A C 1
ATOM 865 O O . ILE A 1 110 ? -4.856 -16.163 -5.474 1.00 95.75 110 ILE A O 1
ATOM 869 N N . LEU A 1 111 ? -5.047 -15.700 -3.276 1.00 93.25 111 LEU A N 1
ATOM 870 C CA . LEU A 1 111 ? -3.839 -16.430 -2.877 1.00 93.25 111 LEU A CA 1
ATOM 871 C C . LEU A 1 111 ? -3.916 -17.935 -3.163 1.00 93.25 111 LEU A C 1
ATOM 873 O O . LEU A 1 111 ? -2.887 -18.571 -3.380 1.00 93.25 111 LEU A O 1
ATOM 877 N N . ARG A 1 112 ? -5.119 -18.517 -3.138 1.00 93.75 112 ARG A N 1
ATOM 878 C CA . ARG A 1 112 ? -5.351 -19.939 -3.435 1.00 93.75 112 ARG A CA 1
ATOM 879 C C . ARG A 1 112 ? -5.491 -20.233 -4.927 1.00 93.75 112 ARG A C 1
ATOM 881 O O . ARG A 1 112 ? -5.492 -21.406 -5.290 1.00 93.75 112 ARG A O 1
ATOM 888 N N . GLY A 1 113 ? -5.635 -19.210 -5.769 1.00 95.38 113 GLY A N 1
ATOM 889 C CA . GLY A 1 113 ? -5.962 -19.391 -7.182 1.00 95.38 113 GLY A CA 1
ATOM 890 C C . GLY A 1 113 ? -7.404 -19.846 -7.428 1.00 95.38 113 GLY A C 1
ATOM 891 O O . GLY A 1 113 ? -7.686 -20.476 -8.446 1.00 95.38 113 GLY A O 1
ATOM 892 N N . ASP A 1 114 ? -8.323 -19.556 -6.504 1.00 97.06 114 ASP A N 1
ATOM 893 C CA . ASP A 1 114 ? -9.719 -19.999 -6.570 1.00 97.06 114 ASP A CA 1
ATOM 894 C C . ASP A 1 114 ? -10.583 -19.007 -7.365 1.00 97.06 114 ASP A C 1
ATOM 896 O O . ASP A 1 114 ? -11.246 -18.134 -6.806 1.00 97.06 114 ASP A O 1
ATOM 900 N N . ALA A 1 115 ? -10.536 -19.120 -8.695 1.00 97.06 115 ALA A N 1
ATOM 901 C CA . ALA A 1 115 ? -11.259 -18.228 -9.604 1.00 97.06 115 ALA A CA 1
ATOM 902 C C . ALA A 1 115 ? -12.790 -18.372 -9.517 1.00 97.06 115 ALA A C 1
ATOM 904 O O . ALA A 1 115 ? -13.509 -17.415 -9.795 1.00 97.06 115 ALA A O 1
ATOM 905 N N . GLU A 1 116 ? -13.302 -19.547 -9.134 1.00 97.69 116 GLU A N 1
ATOM 906 C CA . GLU A 1 116 ? -14.748 -19.745 -8.987 1.00 97.69 116 GLU A CA 1
ATOM 907 C C . GLU A 1 116 ? -15.281 -19.024 -7.741 1.00 97.69 116 GLU A C 1
ATOM 909 O O . GLU A 1 116 ? -16.367 -18.450 -7.801 1.00 97.69 116 GLU A O 1
ATOM 914 N N . ALA A 1 117 ? -14.510 -18.972 -6.646 1.00 96.94 117 ALA A N 1
ATOM 915 C CA . ALA A 1 117 ? -14.900 -18.246 -5.433 1.00 96.94 117 ALA A CA 1
ATOM 916 C C . ALA A 1 117 ? -15.028 -16.722 -5.625 1.00 96.94 117 ALA A C 1
ATOM 918 O O . ALA A 1 117 ? -15.752 -16.077 -4.871 1.00 96.94 117 ALA A O 1
ATOM 919 N N . VAL A 1 118 ? -14.354 -16.151 -6.628 1.00 97.44 118 VAL A N 1
ATOM 920 C CA . VAL A 1 118 ? -14.384 -14.708 -6.952 1.00 97.44 118 VAL A CA 1
ATOM 921 C C . VAL A 1 118 ? -15.073 -14.413 -8.286 1.00 97.44 118 VAL A C 1
ATOM 923 O O . VAL A 1 118 ? -14.883 -13.359 -8.893 1.00 97.44 118 VAL A O 1
ATOM 926 N N . LYS A 1 119 ? -15.874 -15.354 -8.783 1.00 97.25 119 LYS A N 1
ATOM 927 C CA . LYS A 1 119 ? -16.566 -15.214 -10.061 1.00 97.25 119 LYS A CA 1
ATOM 928 C C . LYS A 1 119 ? -17.596 -14.088 -10.009 1.00 97.25 119 LYS A C 1
ATOM 930 O O . LYS A 1 119 ? -18.535 -14.133 -9.221 1.00 97.25 119 LYS A O 1
ATOM 935 N N . GLY A 1 120 ? -17.440 -13.106 -10.895 1.00 96.94 120 GLY A N 1
ATOM 936 C CA . GLY A 1 120 ? -18.302 -11.920 -10.941 1.00 96.94 120 GLY A CA 1
ATOM 937 C C . GLY A 1 120 ? -17.978 -10.859 -9.884 1.00 96.94 120 GLY A C 1
ATOM 938 O O . GLY A 1 120 ? -18.738 -9.906 -9.763 1.00 96.94 120 GLY A O 1
ATOM 939 N N . ILE A 1 121 ? -16.874 -11.016 -9.146 1.00 97.81 121 ILE A N 1
ATOM 940 C CA . ILE A 1 121 ? -16.362 -10.053 -8.165 1.00 97.81 121 ILE A CA 1
ATOM 941 C C . ILE A 1 121 ? -15.104 -9.404 -8.749 1.00 97.81 121 ILE A C 1
ATOM 943 O O . ILE A 1 121 ? -14.172 -10.116 -9.141 1.00 97.81 121 ILE A O 1
ATOM 947 N N . GLY A 1 122 ? -15.064 -8.071 -8.799 1.00 97.38 122 GLY A N 1
ATOM 948 C CA . GLY A 1 122 ? -13.962 -7.332 -9.408 1.00 97.38 122 GLY A CA 1
ATOM 949 C C . GLY A 1 122 ? -13.614 -7.821 -10.823 1.00 97.38 122 GLY A C 1
ATOM 950 O O . GLY A 1 122 ? -14.488 -8.088 -11.651 1.00 97.38 122 GLY A O 1
ATOM 951 N N . SER A 1 123 ? -12.321 -7.985 -11.102 1.00 97.81 123 SER A N 1
ATOM 952 C CA . SER A 1 123 ? -11.818 -8.563 -12.354 1.00 97.81 123 SER A CA 1
ATOM 953 C C . SER A 1 123 ? -11.863 -10.097 -12.388 1.00 97.81 123 SER A C 1
ATOM 955 O O . SER A 1 123 ? -11.648 -10.694 -13.445 1.00 97.81 123 SER A O 1
ATOM 957 N N . GLY A 1 124 ? -12.096 -10.756 -11.245 1.00 97.62 124 GLY A N 1
ATOM 958 C CA . GLY A 1 124 ? -11.985 -12.211 -11.088 1.00 97.62 124 GLY A CA 1
ATOM 959 C C . GLY A 1 124 ? -10.552 -12.756 -11.203 1.00 97.62 124 GLY A C 1
ATOM 960 O O . GLY A 1 124 ? -10.359 -13.972 -11.306 1.00 97.62 124 GLY A O 1
ATOM 961 N N . LYS A 1 125 ? -9.532 -11.885 -11.231 1.00 97.88 125 LYS A N 1
ATOM 962 C CA . LYS A 1 125 ? -8.126 -12.283 -11.361 1.00 97.88 125 LYS A CA 1
ATOM 963 C C . LYS A 1 125 ? -7.606 -12.883 -10.051 1.00 97.88 125 LYS A C 1
ATOM 965 O O . LYS A 1 125 ? -7.576 -12.236 -9.015 1.00 97.88 125 LYS A O 1
ATOM 970 N N . VAL A 1 126 ? -7.092 -14.105 -10.128 1.00 97.44 126 VAL A N 1
ATOM 971 C CA . VAL A 1 126 ? -6.450 -14.817 -9.011 1.00 97.44 126 VAL A CA 1
ATOM 972 C C . VAL A 1 126 ? -5.036 -15.247 -9.391 1.00 97.44 126 VAL A C 1
ATOM 974 O O . VAL A 1 126 ? -4.689 -15.254 -10.576 1.00 97.44 126 VAL A O 1
ATOM 977 N N . LEU A 1 127 ? -4.225 -15.647 -8.407 1.00 94.69 127 LEU A N 1
ATOM 978 C CA . LEU A 1 127 ? -2.913 -16.226 -8.689 1.00 94.69 127 LEU A CA 1
ATOM 979 C C . LEU A 1 127 ? -3.051 -17.513 -9.507 1.00 94.69 127 LEU A C 1
ATOM 981 O O . LEU A 1 127 ? -3.848 -18.390 -9.185 1.00 94.69 127 LEU A O 1
ATOM 985 N N . LYS A 1 128 ? -2.230 -17.644 -10.551 1.00 94.44 128 LYS A N 1
ATOM 986 C CA . LYS A 1 128 ? -2.105 -18.876 -11.352 1.00 94.44 128 LYS A CA 1
ATOM 987 C C . LYS A 1 128 ? -0.662 -19.383 -11.353 1.00 94.44 128 LYS A C 1
ATOM 989 O O . LYS A 1 128 ? -0.181 -19.880 -12.370 1.00 94.44 128 LYS A O 1
ATOM 994 N N . SER A 1 129 ? 0.035 -19.183 -10.235 1.00 90.06 129 SER A N 1
ATOM 995 C CA . SER A 1 129 ? 1.448 -19.519 -10.091 1.00 90.06 129 SER A CA 1
ATOM 996 C C . SER A 1 129 ? 1.688 -21.030 -10.106 1.00 90.06 129 SER A C 1
ATOM 998 O O . SER A 1 129 ? 0.933 -21.813 -9.528 1.00 90.06 129 SER A O 1
ATOM 1000 N N . GLY A 1 130 ? 2.753 -21.440 -10.793 1.00 86.75 130 GLY A N 1
ATOM 1001 C CA . GLY A 1 130 ? 3.239 -22.817 -10.822 1.00 86.75 130 GLY A CA 1
ATOM 1002 C C . GLY A 1 130 ? 4.305 -23.109 -9.753 1.00 86.75 130 GLY A C 1
ATOM 1003 O O . GLY A 1 130 ? 4.768 -22.202 -9.064 1.00 86.75 130 GLY A O 1
ATOM 1004 N N . PRO A 1 131 ? 4.770 -24.368 -9.632 1.00 85.50 131 PRO A N 1
ATOM 1005 C CA . PRO A 1 131 ? 5.762 -24.770 -8.622 1.00 85.50 131 PRO A CA 1
ATOM 1006 C C . PRO A 1 131 ? 7.141 -24.105 -8.752 1.00 85.50 131 PRO A C 1
ATOM 1008 O O . PRO A 1 131 ? 7.937 -24.146 -7.813 1.00 85.50 131 PRO A O 1
ATOM 1011 N N . GLN A 1 132 ? 7.453 -23.554 -9.928 1.00 82.94 132 GLN A N 1
ATOM 1012 C CA . GLN A 1 132 ? 8.719 -22.868 -10.186 1.00 82.94 132 GLN A CA 1
ATOM 1013 C C . GLN A 1 132 ? 8.608 -21.354 -10.004 1.00 82.94 132 GLN A C 1
ATOM 1015 O O . GLN A 1 132 ? 9.635 -20.718 -9.819 1.00 82.94 132 GLN A O 1
ATOM 1020 N N . ASP A 1 133 ? 7.399 -20.794 -9.991 1.00 84.88 133 ASP A N 1
ATOM 1021 C CA . ASP A 1 133 ? 7.173 -19.352 -9.953 1.00 84.88 133 ASP A CA 1
ATOM 1022 C C . ASP A 1 133 ? 7.514 -18.754 -8.580 1.00 84.88 133 ASP A C 1
ATOM 1024 O O . ASP A 1 133 ? 7.438 -19.418 -7.539 1.00 84.88 133 ASP A O 1
ATOM 1028 N N . HIS A 1 134 ? 7.835 -17.463 -8.567 1.00 84.50 134 HIS A N 1
ATOM 1029 C CA . HIS A 1 134 ? 7.929 -16.690 -7.332 1.00 84.50 134 HIS A CA 1
ATOM 1030 C C . HIS A 1 134 ? 6.629 -15.934 -7.083 1.00 84.50 134 HIS A C 1
ATOM 1032 O O . HIS A 1 134 ? 6.019 -15.408 -8.011 1.00 84.50 134 HIS A O 1
ATOM 1038 N N . VAL A 1 135 ? 6.205 -15.876 -5.820 1.00 84.81 135 VAL A N 1
ATOM 1039 C CA . VAL A 1 135 ? 5.045 -15.091 -5.389 1.00 84.81 135 VAL A CA 1
ATOM 1040 C C . VAL A 1 135 ? 5.493 -14.120 -4.309 1.00 84.81 135 VAL A C 1
ATOM 1042 O O . VAL A 1 135 ? 6.043 -14.538 -3.284 1.00 84.81 135 VAL A O 1
ATOM 1045 N N . VAL A 1 136 ? 5.216 -12.839 -4.529 1.00 82.38 136 VAL A N 1
ATOM 1046 C CA . VAL A 1 136 ? 5.390 -11.774 -3.544 1.00 82.38 136 VAL A CA 1
ATOM 1047 C C . VAL A 1 136 ? 4.031 -11.253 -3.133 1.00 82.38 136 VAL A C 1
ATOM 1049 O O . VAL A 1 136 ? 3.157 -10.994 -3.960 1.00 82.38 136 VAL A O 1
ATOM 1052 N N . ARG A 1 137 ? 3.866 -11.072 -1.829 1.00 80.12 137 ARG A N 1
ATOM 1053 C CA . ARG A 1 137 ? 2.756 -10.317 -1.269 1.00 80.12 137 ARG A CA 1
ATOM 1054 C C . ARG A 1 137 ? 3.304 -9.009 -0.722 1.00 80.12 137 ARG A C 1
ATOM 1056 O O . ARG A 1 137 ? 4.106 -9.042 0.207 1.00 80.12 137 ARG A O 1
ATOM 1063 N N . LEU A 1 138 ? 2.808 -7.901 -1.250 1.00 77.75 138 LEU A N 1
ATOM 1064 C CA . LEU A 1 138 ? 3.036 -6.565 -0.721 1.00 77.75 138 LEU A CA 1
ATOM 1065 C C . LEU A 1 138 ? 1.752 -6.126 -0.028 1.00 77.75 138 LEU A C 1
ATOM 1067 O O . LEU A 1 138 ? 0.660 -6.215 -0.588 1.00 77.75 138 LEU A O 1
ATOM 1071 N N . ASN A 1 139 ? 1.861 -5.755 1.239 1.00 66.88 139 ASN A N 1
ATOM 1072 C CA . ASN A 1 139 ? 0.717 -5.321 2.022 1.00 66.88 139 ASN A CA 1
ATOM 1073 C C . ASN A 1 139 ? 1.160 -4.163 2.902 1.00 66.88 139 ASN A C 1
ATOM 1075 O O . ASN A 1 139 ? 2.130 -4.305 3.650 1.00 66.88 139 ASN A O 1
ATOM 1079 N N . HIS A 1 140 ? 0.424 -3.056 2.859 1.00 62.09 140 HIS A N 1
ATOM 1080 C CA . HIS A 1 140 ? 0.546 -2.060 3.914 1.00 62.09 140 HIS A CA 1
ATOM 1081 C C . HIS A 1 140 ? 0.055 -2.704 5.218 1.00 62.09 140 HIS A C 1
ATOM 1083 O O . HIS A 1 140 ? -0.963 -3.406 5.207 1.00 62.09 140 HIS A O 1
ATOM 1089 N N . PRO A 1 141 ? 0.789 -2.574 6.335 1.00 52.06 141 PRO A N 1
ATOM 1090 C CA . PRO A 1 141 ? 0.433 -3.245 7.574 1.00 52.06 141 PRO A CA 1
ATOM 1091 C C . PRO A 1 141 ? -0.954 -2.787 8.045 1.00 52.06 141 PRO A C 1
ATOM 1093 O O . PRO A 1 141 ? -1.113 -1.738 8.661 1.00 52.06 141 PRO A O 1
ATOM 1096 N N . LEU A 1 142 ? -1.965 -3.620 7.783 1.00 40.97 142 LEU A N 1
ATOM 1097 C CA . LEU A 1 142 ? -3.219 -3.649 8.530 1.00 40.97 142 LEU A CA 1
ATOM 1098 C C . LEU A 1 142 ? -2.842 -3.755 10.007 1.00 40.97 142 LEU A C 1
ATOM 1100 O O . LEU A 1 142 ? -2.114 -4.674 10.379 1.00 40.97 142 LEU A O 1
ATOM 1104 N N . HIS A 1 143 ? -3.275 -2.794 10.822 1.00 40.97 143 HIS A N 1
ATOM 1105 C CA . HIS A 1 143 ? -2.841 -2.620 12.208 1.00 40.97 143 HIS A CA 1
ATOM 1106 C C . HIS A 1 143 ? -2.919 -3.920 13.021 1.00 40.97 143 HIS A C 1
ATOM 1108 O O . HIS A 1 143 ? -3.965 -4.261 13.570 1.00 40.97 143 HIS A O 1
ATOM 1114 N N . VAL A 1 144 ? -1.798 -4.628 13.172 1.00 30.61 144 VAL A N 1
ATOM 1115 C CA . VAL A 1 144 ? -1.702 -5.727 14.134 1.00 30.61 144 VAL A CA 1
ATOM 1116 C C . VAL A 1 144 ? -1.258 -5.126 15.463 1.00 30.61 144 VAL A C 1
ATOM 1118 O O . VAL A 1 144 ? -0.092 -4.793 15.667 1.00 30.61 144 VAL A O 1
ATOM 1121 N N . GLN A 1 145 ? -2.216 -4.945 16.374 1.00 33.12 145 GLN A N 1
ATOM 1122 C CA . GLN A 1 145 ? -1.940 -4.555 17.754 1.00 33.12 145 GLN A CA 1
ATOM 1123 C C . GLN A 1 145 ? -1.251 -5.713 18.485 1.00 33.12 145 GLN A C 1
ATOM 1125 O O . GLN A 1 145 ? -1.904 -6.595 19.036 1.00 33.12 145 GLN A O 1
ATOM 1130 N N . THR A 1 146 ? 0.077 -5.713 18.523 1.00 29.95 146 THR A N 1
ATOM 1131 C CA . THR A 1 146 ? 0.822 -6.507 19.505 1.00 29.95 146 THR A CA 1
ATOM 1132 C C . THR A 1 146 ? 1.226 -5.613 20.668 1.00 29.95 146 THR A C 1
ATOM 1134 O O . THR A 1 146 ? 1.800 -4.542 20.458 1.00 29.95 146 THR A O 1
ATOM 1137 N N . GLN A 1 147 ? 0.968 -6.057 21.900 1.00 31.80 147 GLN A N 1
ATOM 1138 C CA . GLN A 1 147 ? 1.581 -5.448 23.080 1.00 31.80 147 GLN A CA 1
ATOM 1139 C C . GLN A 1 147 ? 3.108 -5.422 22.884 1.00 31.80 147 GLN A C 1
ATOM 1141 O O . GLN A 1 147 ? 3.711 -6.443 22.560 1.00 31.80 147 GLN A O 1
ATOM 1146 N N . ASN A 1 148 ? 3.711 -4.247 23.077 1.00 37.22 148 ASN A N 1
ATOM 1147 C CA . ASN A 1 148 ? 5.160 -3.996 23.075 1.00 37.22 148 ASN A CA 1
ATOM 1148 C C . ASN A 1 148 ? 5.900 -3.985 21.721 1.00 37.22 148 ASN A C 1
ATOM 1150 O O . ASN A 1 148 ? 7.127 -4.073 21.723 1.00 37.22 148 ASN A O 1
ATOM 1154 N N . VAL A 1 149 ? 5.222 -3.804 20.582 1.00 43.97 149 VAL A N 1
ATOM 1155 C CA . VAL A 1 149 ? 5.906 -3.458 19.315 1.00 43.97 149 VAL A CA 1
ATOM 1156 C C . VAL A 1 149 ? 5.593 -2.004 18.957 1.00 43.97 149 VAL A C 1
ATOM 1158 O O . VAL A 1 149 ? 4.424 -1.612 19.025 1.00 43.97 149 VAL A O 1
ATOM 1161 N N . PRO A 1 150 ? 6.595 -1.172 18.612 1.00 47.78 150 PRO A N 1
ATOM 1162 C CA . PRO A 1 150 ? 6.316 0.193 18.201 1.00 47.78 150 PRO A CA 1
ATOM 1163 C C . PRO A 1 150 ? 5.481 0.187 16.915 1.00 47.78 150 PRO A C 1
ATOM 1165 O O . PRO A 1 150 ? 5.739 -0.588 15.996 1.00 47.78 150 PRO A O 1
ATOM 1168 N N . LYS A 1 151 ? 4.458 1.040 16.886 1.00 57.12 151 LYS A N 1
ATOM 1169 C CA . LYS A 1 151 ? 3.510 1.173 15.776 1.00 57.12 151 LYS A CA 1
ATOM 1170 C C . LYS A 1 151 ? 4.261 1.639 14.527 1.00 57.12 151 LYS A C 1
ATOM 1172 O O . LYS A 1 151 ? 5.009 2.612 14.618 1.00 57.12 151 LYS A O 1
ATOM 1177 N N . ASP A 1 152 ? 4.029 0.997 13.382 1.00 63.94 152 ASP A N 1
ATOM 1178 C CA . ASP A 1 152 ? 4.502 1.535 12.105 1.00 63.94 152 ASP A CA 1
ATOM 1179 C C . ASP A 1 152 ? 3.980 2.972 11.946 1.00 63.94 152 ASP A C 1
ATOM 1181 O O . ASP A 1 152 ? 2.826 3.290 12.271 1.00 63.94 152 ASP A O 1
ATOM 1185 N N . GLY A 1 153 ? 4.896 3.872 11.596 1.00 77.94 153 GLY A N 1
ATOM 1186 C CA . GLY A 1 153 ? 4.639 5.304 11.538 1.00 77.94 153 GLY A CA 1
ATOM 1187 C C . GLY A 1 153 ? 4.259 5.726 10.129 1.00 77.94 153 GLY A C 1
ATOM 1188 O O . GLY A 1 153 ? 4.910 5.313 9.178 1.00 77.94 153 GLY A O 1
ATOM 1189 N N . ALA A 1 154 ? 3.254 6.584 10.001 1.00 89.75 154 ALA A N 1
ATOM 1190 C CA . ALA A 1 154 ? 3.047 7.366 8.794 1.00 89.75 154 ALA A CA 1
ATOM 1191 C C . ALA A 1 154 ? 4.174 8.395 8.638 1.00 89.75 154 ALA A C 1
ATOM 1193 O O . ALA A 1 154 ? 4.749 8.859 9.629 1.00 89.75 154 ALA A O 1
ATOM 1194 N N . CYS A 1 155 ? 4.462 8.779 7.402 1.00 92.75 155 CYS A N 1
ATOM 1195 C CA . CYS A 1 155 ? 5.433 9.806 7.055 1.00 92.75 155 CYS A CA 1
ATOM 1196 C C . CYS A 1 155 ? 4.861 10.769 6.007 1.00 92.75 155 CYS A C 1
ATOM 1198 O O . CYS A 1 155 ? 3.755 10.587 5.491 1.00 92.75 155 CYS A O 1
ATOM 1200 N N . TYR A 1 156 ? 5.629 11.819 5.715 1.00 95.25 156 TYR A N 1
ATOM 1201 C CA . TYR A 1 156 ? 5.381 12.756 4.622 1.00 95.25 156 TYR A CA 1
ATOM 1202 C C . TYR A 1 156 ? 4.000 13.398 4.696 1.00 95.25 156 TYR A C 1
ATOM 1204 O O . TYR A 1 156 ? 3.153 13.208 3.828 1.00 95.25 156 TYR A O 1
ATOM 1212 N N . TYR A 1 157 ? 3.755 14.160 5.758 1.00 95.56 157 TYR A N 1
ATOM 1213 C CA . TYR A 1 157 ? 2.546 14.967 5.826 1.00 95.56 157 TYR A CA 1
ATOM 1214 C C . TYR A 1 157 ? 2.572 16.052 4.742 1.00 95.56 157 TYR A C 1
ATOM 1216 O O . TYR A 1 157 ? 3.453 16.914 4.737 1.00 95.56 157 TYR A O 1
ATOM 1224 N N . ASP A 1 158 ? 1.586 16.027 3.850 1.00 95.69 158 ASP A N 1
ATOM 1225 C CA . ASP A 1 158 ? 1.416 17.009 2.784 1.00 95.69 158 ASP A CA 1
ATOM 1226 C C . ASP A 1 158 ? 0.372 18.046 3.201 1.00 95.69 158 ASP A C 1
ATOM 1228 O O . ASP A 1 158 ? -0.807 17.733 3.358 1.00 95.69 158 ASP A O 1
ATOM 1232 N N . GLU A 1 159 ? 0.792 19.301 3.369 1.00 94.44 159 GLU A N 1
ATOM 1233 C CA . GLU A 1 159 ? -0.101 20.393 3.790 1.00 94.44 159 GLU A CA 1
ATOM 1234 C C . GLU A 1 159 ? -1.241 20.613 2.782 1.00 94.44 159 GLU A C 1
ATOM 1236 O O . GLU A 1 159 ? -2.384 20.849 3.173 1.00 94.44 159 GLU A O 1
ATOM 1241 N N . LYS A 1 160 ? -0.954 20.473 1.478 1.00 94.31 160 LYS A N 1
ATOM 1242 C CA . LYS A 1 160 ? -1.932 20.706 0.407 1.00 94.31 160 LYS A CA 1
ATOM 1243 C C . LYS A 1 160 ? -3.050 19.661 0.420 1.00 94.31 160 LYS A C 1
ATOM 1245 O O . LYS A 1 160 ? -4.210 20.023 0.261 1.00 94.31 160 LYS A O 1
ATOM 1250 N N . ARG A 1 161 ? -2.708 18.386 0.616 1.00 95.06 161 ARG A N 1
ATOM 1251 C CA . ARG A 1 161 ? -3.664 17.273 0.753 1.00 95.06 161 ARG A CA 1
ATOM 1252 C C . ARG A 1 161 ? -4.201 17.117 2.172 1.00 95.06 161 ARG A C 1
ATOM 1254 O O . ARG A 1 161 ? -5.198 16.437 2.376 1.00 95.06 161 ARG A O 1
ATOM 1261 N N . SER A 1 162 ? -3.566 17.743 3.162 1.00 95.50 162 SER A N 1
ATOM 1262 C CA . SER A 1 162 ? -3.888 17.597 4.585 1.00 95.50 162 SER A CA 1
ATOM 1263 C C . SER A 1 162 ? -3.973 16.132 5.043 1.00 95.50 162 SER A C 1
ATOM 1265 O O . SER A 1 162 ? -4.888 15.750 5.777 1.00 95.50 162 SER A O 1
ATOM 1267 N N . THR A 1 163 ? -3.032 15.307 4.584 1.00 95.19 163 THR A N 1
ATOM 1268 C CA . THR A 1 163 ? -2.919 13.879 4.918 1.00 95.19 163 THR A CA 1
ATOM 1269 C C . THR A 1 163 ? -1.456 13.428 4.816 1.00 95.19 163 THR A C 1
ATOM 1271 O O . THR A 1 163 ? -0.599 14.182 4.352 1.00 95.19 163 THR A O 1
ATOM 1274 N N . CYS A 1 164 ? -1.153 12.217 5.279 1.00 94.50 164 CYS A N 1
ATOM 1275 C CA . CYS A 1 164 ? 0.165 11.598 5.116 1.00 94.50 164 CYS A CA 1
ATOM 1276 C C . CYS A 1 164 ? 0.234 10.845 3.784 1.00 94.50 164 CYS A C 1
ATOM 1278 O O . CYS A 1 164 ? -0.716 10.141 3.438 1.00 94.50 164 CYS A O 1
ATOM 1280 N N . LEU A 1 165 ? 1.352 10.977 3.066 1.00 95.38 165 LEU A N 1
ATOM 1281 C CA . LEU A 1 165 ? 1.532 10.372 1.743 1.00 95.38 165 LEU A CA 1
ATOM 1282 C C . LEU A 1 165 ? 1.999 8.914 1.793 1.00 95.38 165 LEU A C 1
ATOM 1284 O O . LEU A 1 165 ? 1.685 8.165 0.878 1.00 95.38 165 LEU A O 1
ATOM 1288 N N . GLY A 1 166 ? 2.697 8.502 2.856 1.00 92.12 166 GLY A N 1
ATOM 1289 C CA . GLY A 1 166 ? 3.271 7.160 2.947 1.00 92.12 166 GLY A CA 1
ATOM 1290 C C . GLY A 1 166 ? 3.361 6.617 4.372 1.00 92.12 166 GLY A C 1
ATOM 1291 O O . GLY A 1 166 ? 3.091 7.317 5.355 1.00 92.12 166 GLY A O 1
ATOM 1292 N N . ASP A 1 167 ? 3.743 5.347 4.472 1.00 90.38 167 ASP A N 1
ATOM 1293 C CA . ASP A 1 167 ? 4.166 4.699 5.715 1.00 90.38 167 ASP A CA 1
ATOM 1294 C C . ASP A 1 167 ? 5.679 4.519 5.710 1.00 90.38 167 ASP A C 1
ATOM 1296 O O . ASP A 1 167 ? 6.267 4.141 4.700 1.00 90.38 167 ASP A O 1
ATOM 1300 N N . TRP A 1 168 ? 6.313 4.742 6.858 1.00 90.31 168 TRP A N 1
ATOM 1301 C CA . TRP A 1 168 ? 7.763 4.837 6.969 1.00 90.31 168 TRP A CA 1
ATOM 1302 C C . TRP A 1 168 ? 8.479 3.557 6.542 1.00 90.31 168 TRP A C 1
ATOM 1304 O O . TRP A 1 168 ? 9.461 3.617 5.811 1.00 90.31 168 TRP A O 1
ATOM 1314 N N . TYR A 1 169 ? 7.959 2.393 6.941 1.00 88.75 169 TYR A N 1
ATOM 1315 C CA . TYR A 1 169 ? 8.477 1.114 6.459 1.00 88.75 169 TYR A CA 1
ATOM 1316 C C . TYR A 1 169 ? 8.309 0.977 4.940 1.00 88.75 169 TYR A C 1
ATOM 1318 O O . TYR A 1 169 ? 9.273 0.633 4.258 1.00 88.75 169 TYR A O 1
ATOM 1326 N N . SER A 1 170 ? 7.106 1.264 4.426 1.00 89.19 170 SER A N 1
ATOM 1327 C CA . SER A 1 170 ? 6.766 1.069 3.015 1.00 89.19 170 SER A CA 1
ATOM 1328 C C . SER A 1 170 ? 7.618 1.938 2.100 1.00 89.19 170 SER A C 1
ATOM 1330 O O . SER A 1 170 ? 8.277 1.442 1.195 1.00 89.19 170 SER A O 1
ATOM 1332 N N . VAL A 1 171 ? 7.677 3.232 2.398 1.00 90.81 171 VAL A N 1
ATOM 1333 C CA . VAL A 1 171 ? 8.509 4.189 1.675 1.00 90.81 171 VAL A CA 1
ATOM 1334 C C . VAL A 1 171 ? 9.976 3.765 1.692 1.00 90.81 171 VAL A C 1
ATOM 1336 O O . VAL A 1 171 ? 10.617 3.786 0.652 1.00 90.81 171 VAL A O 1
ATOM 1339 N N . ASN A 1 172 ? 10.516 3.342 2.842 1.00 91.81 172 ASN A N 1
ATOM 1340 C CA . ASN A 1 172 ? 11.934 2.990 2.936 1.00 91.81 172 ASN A CA 1
ATOM 1341 C C . ASN A 1 172 ? 12.335 1.841 2.003 1.00 91.81 172 ASN A C 1
ATOM 1343 O O . ASN A 1 172 ? 13.451 1.862 1.496 1.00 91.81 172 ASN A O 1
ATOM 1347 N N . TRP A 1 173 ? 11.481 0.832 1.798 1.00 91.38 173 TRP A N 1
ATOM 1348 C CA . TRP A 1 173 ? 11.810 -0.265 0.881 1.00 91.38 173 TRP A CA 1
ATOM 1349 C C . TRP A 1 173 ? 11.494 0.090 -0.579 1.00 91.38 173 TRP A C 1
ATOM 1351 O O . TRP A 1 173 ? 12.223 -0.342 -1.473 1.00 91.38 173 TRP A O 1
ATOM 1361 N N . MET A 1 174 ? 10.448 0.887 -0.834 1.00 91.62 174 MET A N 1
ATOM 1362 C CA . MET A 1 174 ? 10.094 1.331 -2.189 1.00 91.62 174 MET A CA 1
ATOM 1363 C C . MET A 1 174 ? 11.149 2.287 -2.747 1.00 91.62 174 MET A C 1
ATOM 1365 O O . MET A 1 174 ? 11.679 2.040 -3.824 1.00 91.62 174 MET A O 1
ATOM 1369 N N . GLU A 1 175 ? 11.536 3.308 -1.977 1.00 93.00 175 GLU A N 1
ATOM 1370 C CA . GLU A 1 175 ? 12.563 4.273 -2.382 1.00 93.00 175 GLU A CA 1
ATOM 1371 C C . GLU A 1 175 ? 13.953 3.631 -2.513 1.00 93.00 175 GLU A C 1
ATOM 1373 O O . GLU A 1 175 ? 14.749 4.061 -3.341 1.00 93.00 175 GLU A O 1
ATOM 1378 N N . ASP A 1 176 ? 14.252 2.591 -1.728 1.00 93.81 176 ASP A N 1
ATOM 1379 C CA . ASP A 1 176 ? 15.444 1.750 -1.909 1.00 93.81 176 ASP A CA 1
ATOM 1380 C C . ASP A 1 176 ? 15.388 1.014 -3.255 1.00 93.81 176 ASP A C 1
ATOM 1382 O O . ASP A 1 176 ? 16.322 1.090 -4.053 1.00 93.81 176 ASP A O 1
ATOM 1386 N N . SER A 1 177 ? 14.245 0.392 -3.556 1.00 92.44 177 SER A N 1
ATOM 1387 C CA . SER A 1 177 ? 14.057 -0.372 -4.792 1.00 92.44 177 SER A CA 1
ATOM 1388 C C . SER A 1 177 ? 14.047 0.499 -6.054 1.00 92.44 177 SER A C 1
ATOM 1390 O O . SER A 1 177 ? 14.390 0.028 -7.137 1.00 92.44 177 SER A O 1
ATOM 1392 N N . ASP A 1 178 ? 13.683 1.771 -5.909 1.00 91.06 178 ASP A N 1
ATOM 1393 C CA . ASP A 1 178 ? 13.743 2.784 -6.958 1.00 91.06 178 ASP A CA 1
ATOM 1394 C C . ASP A 1 178 ? 15.188 3.168 -7.330 1.00 91.06 178 ASP A C 1
ATOM 1396 O O . ASP A 1 178 ? 15.470 3.451 -8.497 1.00 91.06 178 ASP A O 1
ATOM 1400 N N . VAL A 1 179 ? 16.116 3.197 -6.364 1.00 91.56 179 VAL A N 1
ATOM 1401 C CA . VAL A 1 179 ? 17.478 3.748 -6.551 1.00 91.56 179 VAL A CA 1
ATOM 1402 C C . VAL A 1 179 ? 18.585 2.692 -6.620 1.00 91.56 179 VAL A C 1
ATOM 1404 O O . VAL A 1 179 ? 19.694 2.997 -7.072 1.00 91.56 179 VAL A O 1
ATOM 1407 N N . GLU A 1 180 ? 18.323 1.463 -6.179 1.00 92.50 180 GLU A N 1
ATOM 1408 C CA . GLU A 1 180 ? 19.297 0.370 -6.160 1.00 92.50 180 GLU A CA 1
ATOM 1409 C C . GLU A 1 180 ? 19.261 -0.493 -7.433 1.00 92.50 180 GLU A C 1
ATOM 1411 O O . GLU A 1 180 ? 18.278 -0.584 -8.166 1.00 92.50 180 GLU A O 1
ATOM 1416 N N . ASP A 1 181 ? 20.372 -1.183 -7.700 1.00 91.69 181 ASP A N 1
ATOM 1417 C CA . ASP A 1 181 ? 20.423 -2.210 -8.743 1.00 91.69 181 ASP A CA 1
ATOM 1418 C C . ASP A 1 181 ? 19.855 -3.529 -8.196 1.00 91.69 181 ASP A C 1
ATOM 1420 O O . ASP A 1 181 ? 20.568 -4.325 -7.567 1.00 91.69 181 ASP A O 1
ATOM 1424 N N . LEU A 1 182 ? 18.570 -3.779 -8.470 1.00 91.44 182 LEU A N 1
ATOM 1425 C CA . LEU A 1 182 ? 17.826 -4.942 -7.970 1.00 91.44 182 LEU A CA 1
ATOM 1426 C C . LEU A 1 182 ? 18.402 -6.294 -8.419 1.00 91.44 182 LEU A C 1
ATOM 1428 O O . LEU A 1 182 ? 18.132 -7.322 -7.789 1.00 91.44 182 LEU A O 1
ATOM 1432 N N . MET A 1 183 ? 19.202 -6.322 -9.494 1.00 90.38 183 MET A N 1
ATOM 1433 C CA . MET A 1 183 ? 19.896 -7.532 -9.955 1.00 90.38 183 MET A CA 1
ATOM 1434 C C . MET A 1 183 ? 21.092 -7.875 -9.059 1.00 90.38 183 MET A C 1
ATOM 1436 O O . MET A 1 183 ? 21.522 -9.030 -8.989 1.00 90.38 183 MET A O 1
ATOM 1440 N N . LYS A 1 184 ? 21.650 -6.883 -8.359 1.00 92.56 184 LYS A N 1
ATOM 1441 C CA . LYS A 1 184 ? 22.784 -7.055 -7.444 1.00 92.56 184 LYS A CA 1
ATOM 1442 C C . LYS A 1 184 ? 22.333 -7.149 -6.000 1.00 92.56 184 LYS A C 1
ATOM 1444 O O . LYS A 1 184 ? 22.874 -7.976 -5.250 1.00 92.56 184 LYS A O 1
ATOM 1449 N N . GLU A 1 185 ? 21.366 -6.328 -5.620 1.00 94.00 185 GLU A N 1
ATOM 1450 C CA . GLU A 1 185 ? 20.848 -6.283 -4.269 1.00 94.00 185 GLU A CA 1
ATOM 1451 C C . GLU A 1 185 ? 20.160 -7.589 -3.877 1.00 94.00 185 GLU A C 1
ATOM 1453 O O . GLU A 1 185 ? 19.355 -8.154 -4.611 1.00 94.00 185 GLU A O 1
ATOM 1458 N N . THR A 1 186 ? 20.499 -8.091 -2.691 1.00 93.69 186 THR A N 1
ATOM 1459 C CA . THR A 1 186 ? 19.808 -9.235 -2.085 1.00 93.69 186 THR A CA 1
ATOM 1460 C C . THR A 1 186 ? 18.691 -8.749 -1.175 1.00 93.69 186 THR A C 1
ATOM 1462 O O . THR A 1 186 ? 18.898 -7.754 -0.480 1.00 93.69 186 THR A O 1
ATOM 1465 N N . LEU A 1 187 ? 17.616 -9.525 -1.024 1.00 90.62 187 LEU A N 1
ATOM 1466 C CA . LEU A 1 187 ? 16.562 -9.268 -0.026 1.00 90.62 187 LEU A CA 1
ATOM 1467 C C . LEU A 1 187 ? 17.126 -9.043 1.391 1.00 90.62 187 LEU A C 1
ATOM 1469 O O . LEU A 1 187 ? 16.612 -8.259 2.177 1.00 90.62 187 LEU A O 1
ATOM 1473 N N . ARG A 1 188 ? 18.227 -9.716 1.748 1.00 93.31 188 ARG A N 1
ATOM 1474 C CA . ARG A 1 188 ? 18.920 -9.513 3.030 1.00 93.31 188 ARG A CA 1
ATOM 1475 C C . ARG A 1 188 ? 19.513 -8.109 3.166 1.00 93.31 188 ARG A C 1
ATOM 1477 O O . ARG A 1 188 ? 19.500 -7.582 4.274 1.00 93.31 188 ARG A O 1
ATOM 1484 N N . LYS A 1 189 ? 20.078 -7.551 2.092 1.00 95.75 189 LYS A N 1
ATOM 1485 C CA . LYS A 1 189 ? 20.666 -6.201 2.086 1.00 95.75 189 LYS A CA 1
ATOM 1486 C C . LYS A 1 189 ? 19.548 -5.169 2.234 1.00 95.75 189 LYS A C 1
ATOM 1488 O O . LYS A 1 189 ? 19.604 -4.419 3.204 1.00 95.75 189 LYS A O 1
ATOM 1493 N N . GLN A 1 190 ? 18.511 -5.256 1.399 1.00 94.81 190 GLN A N 1
ATOM 1494 C CA . GLN A 1 190 ? 17.305 -4.431 1.502 1.00 94.81 190 GLN A CA 1
ATOM 1495 C C . GLN A 1 190 ? 16.701 -4.489 2.914 1.00 94.81 190 GLN A C 1
ATOM 1497 O O . GLN A 1 190 ? 16.564 -3.463 3.569 1.00 94.81 190 GLN A O 1
ATOM 1502 N N . TYR A 1 191 ? 16.487 -5.685 3.480 1.00 91.06 191 TYR A N 1
ATOM 1503 C CA . TYR A 1 191 ?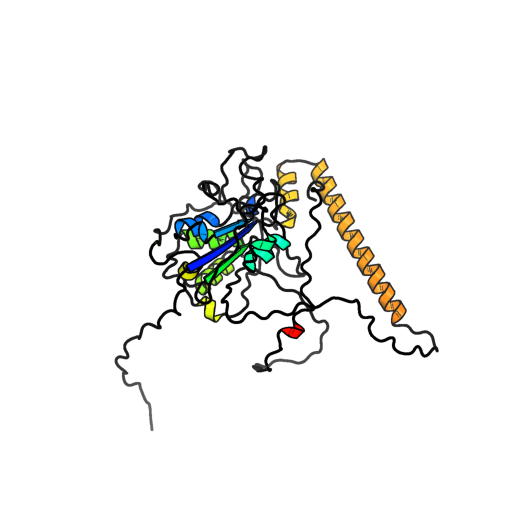 16.015 -5.831 4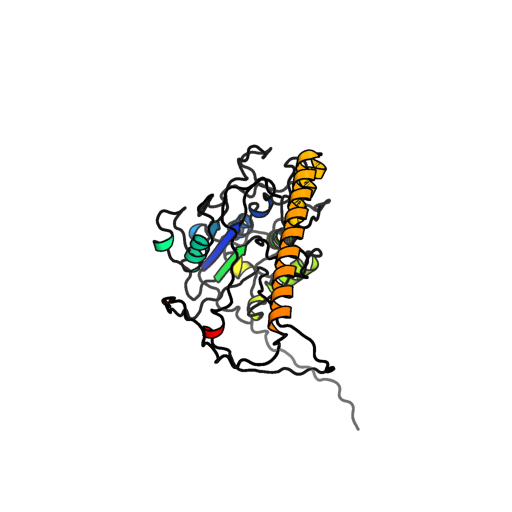.865 1.00 91.06 191 TYR A CA 1
ATOM 1504 C C . TYR A 1 191 ? 16.889 -5.081 5.886 1.00 91.06 191 TYR A C 1
ATOM 1506 O O . TYR A 1 191 ? 16.367 -4.454 6.806 1.00 91.06 191 TYR A O 1
ATOM 1514 N N . HIS A 1 192 ? 18.220 -5.152 5.771 1.00 93.06 192 HIS A N 1
ATOM 1515 C CA . HIS A 1 192 ? 19.116 -4.456 6.696 1.00 93.06 192 HIS A CA 1
ATOM 1516 C C . HIS A 1 192 ? 19.070 -2.934 6.524 1.00 93.06 192 HIS A C 1
ATOM 1518 O O . HIS A 1 192 ? 19.100 -2.230 7.535 1.00 93.06 192 HIS A O 1
ATOM 1524 N N . LEU A 1 193 ? 18.958 -2.440 5.288 1.00 93.69 193 LEU A N 1
ATOM 1525 C CA . LEU A 1 193 ? 18.778 -1.019 4.993 1.00 93.69 193 LEU A CA 1
ATOM 1526 C C . LEU A 1 193 ? 17.449 -0.516 5.556 1.00 93.69 193 LEU A C 1
ATOM 1528 O O . LEU A 1 193 ? 17.438 0.383 6.395 1.00 93.69 193 LEU A O 1
ATOM 1532 N N . VAL A 1 194 ? 16.342 -1.169 5.207 1.00 90.38 194 VAL A N 1
ATOM 1533 C CA . VAL A 1 194 ? 14.994 -0.822 5.674 1.00 90.38 194 VAL A CA 1
ATOM 1534 C C . VAL A 1 194 ? 14.907 -0.875 7.196 1.00 90.38 194 VAL A C 1
ATOM 1536 O O . VAL A 1 194 ? 14.352 0.031 7.814 1.00 90.38 194 VAL A O 1
ATOM 1539 N N . LYS A 1 195 ? 15.515 -1.881 7.834 1.00 87.56 195 LYS A N 1
ATOM 1540 C CA . LYS A 1 195 ? 15.598 -1.971 9.298 1.00 87.56 195 LYS A CA 1
ATOM 1541 C C . LYS A 1 195 ? 16.391 -0.829 9.929 1.00 87.56 195 LYS A C 1
ATOM 1543 O O . LYS A 1 195 ? 16.049 -0.399 11.026 1.00 87.56 195 LYS A O 1
ATOM 1548 N N . SER A 1 196 ? 17.459 -0.378 9.277 1.00 92.31 196 SER A N 1
ATOM 1549 C CA . SER A 1 196 ? 18.271 0.742 9.754 1.00 92.31 196 SER A CA 1
ATOM 1550 C C . SER A 1 196 ? 17.533 2.077 9.617 1.00 92.31 196 SER A C 1
ATOM 1552 O O . SER A 1 196 ? 17.608 2.908 10.519 1.00 92.31 196 SER A O 1
ATOM 1554 N N . HIS A 1 197 ? 16.814 2.287 8.511 1.00 90.06 197 HIS A N 1
ATOM 1555 C CA . HIS A 1 197 ? 16.088 3.531 8.237 1.00 90.06 197 HIS A CA 1
ATOM 1556 C C . HIS A 1 197 ? 14.751 3.624 8.986 1.00 90.06 197 HIS A C 1
ATOM 1558 O O . HIS A 1 197 ? 14.370 4.700 9.452 1.00 90.06 197 HIS A O 1
ATOM 1564 N N . THR A 1 198 ? 14.065 2.496 9.190 1.00 87.00 198 THR A N 1
ATOM 1565 C CA . THR A 1 198 ? 12.787 2.425 9.917 1.00 87.00 198 THR A CA 1
ATOM 1566 C C . THR A 1 198 ? 13.023 2.446 11.429 1.00 87.00 198 THR A C 1
ATOM 1568 O O . THR A 1 198 ? 12.800 1.473 12.140 1.00 87.00 198 THR A O 1
ATOM 1571 N N . ASN A 1 199 ? 13.499 3.579 11.937 1.00 84.62 199 ASN A N 1
ATOM 1572 C CA . ASN A 1 199 ? 13.837 3.784 13.348 1.00 84.62 199 ASN A CA 1
ATOM 1573 C C . ASN A 1 199 ? 12.623 4.000 14.275 1.00 84.62 199 ASN A C 1
ATOM 1575 O O . ASN A 1 199 ? 12.796 4.147 15.485 1.00 84.62 199 ASN A O 1
ATOM 1579 N N . THR A 1 200 ? 11.406 4.027 13.730 1.00 80.94 200 THR A N 1
ATOM 1580 C CA . THR A 1 200 ? 10.160 4.191 14.494 1.00 80.94 200 THR A CA 1
ATOM 1581 C C . THR A 1 200 ? 9.587 2.873 14.993 1.00 80.94 200 THR A C 1
ATOM 1583 O O . THR A 1 200 ? 8.762 2.899 15.900 1.00 80.94 200 THR A O 1
ATOM 1586 N N . SER A 1 201 ? 9.987 1.742 14.402 1.00 82.12 201 SER A N 1
ATOM 1587 C CA . SER A 1 201 ? 9.497 0.402 14.731 1.00 82.12 201 SER A CA 1
ATOM 1588 C C . SER A 1 201 ? 10.589 -0.658 14.625 1.00 82.12 201 SER A C 1
ATOM 1590 O O . SER A 1 201 ? 11.734 -0.389 14.265 1.00 82.12 201 SER A O 1
ATOM 1592 N N . HIS A 1 202 ? 10.272 -1.885 15.039 1.00 81.94 202 HIS A N 1
ATOM 1593 C CA . HIS A 1 202 ? 11.197 -3.004 14.918 1.00 81.94 202 HIS A CA 1
ATOM 1594 C C . HIS A 1 202 ? 10.891 -3.773 13.642 1.00 81.94 202 HIS A C 1
ATOM 1596 O O . HIS A 1 202 ? 9.975 -4.588 13.615 1.00 81.94 202 HIS A O 1
ATOM 1602 N N . VAL A 1 203 ? 11.692 -3.555 12.597 1.00 83.38 203 VAL A N 1
ATOM 1603 C CA . VAL A 1 203 ? 11.608 -4.373 11.382 1.00 83.38 203 VAL A CA 1
ATOM 1604 C C . VAL A 1 203 ? 12.087 -5.790 11.699 1.00 83.38 203 VAL A C 1
ATOM 1606 O O . VAL A 1 203 ? 13.222 -6.014 12.153 1.00 83.38 203 VAL A O 1
ATOM 1609 N N . MET A 1 204 ? 11.193 -6.750 11.474 1.00 82.00 204 MET A N 1
ATOM 1610 C CA . MET A 1 204 ? 11.378 -8.162 11.793 1.00 82.00 204 MET A CA 1
ATOM 1611 C C . MET A 1 204 ? 11.453 -9.006 10.521 1.00 82.00 204 MET A C 1
ATOM 1613 O O . MET A 1 204 ? 10.937 -8.635 9.474 1.00 82.00 204 MET A O 1
ATOM 1617 N N . ARG A 1 205 ? 12.097 -10.173 10.616 1.00 82.00 205 ARG A N 1
ATOM 1618 C CA . ARG A 1 205 ? 12.208 -11.139 9.516 1.00 82.00 205 ARG A CA 1
ATOM 1619 C C . ARG A 1 205 ? 11.948 -12.548 10.020 1.00 82.00 205 ARG A C 1
ATOM 1621 O O . ARG A 1 205 ? 12.563 -12.975 11.001 1.00 82.00 205 ARG A O 1
ATOM 1628 N N . TYR A 1 206 ? 11.112 -13.281 9.294 1.00 81.88 206 TYR A N 1
ATOM 1629 C CA . TYR A 1 206 ? 10.626 -14.609 9.667 1.00 81.88 206 TYR A CA 1
ATOM 1630 C C . TYR A 1 206 ? 10.828 -15.628 8.539 1.00 81.88 206 TYR A C 1
ATOM 1632 O O . TYR A 1 206 ? 11.311 -15.296 7.458 1.00 81.88 206 TYR A O 1
ATOM 1640 N N . GLY A 1 207 ? 10.468 -16.884 8.806 1.00 83.44 207 GLY A N 1
ATOM 1641 C CA . GLY A 1 207 ? 10.501 -17.956 7.815 1.00 83.44 207 GLY A CA 1
ATOM 1642 C C . GLY A 1 207 ? 11.913 -18.401 7.433 1.00 83.44 207 GLY A C 1
ATOM 1643 O O . GLY A 1 207 ? 12.864 -18.307 8.218 1.00 83.44 207 GLY A O 1
ATOM 1644 N N . ASN A 1 208 ? 12.041 -18.934 6.218 1.00 84.38 208 ASN A N 1
ATOM 1645 C CA . ASN A 1 208 ? 13.308 -19.454 5.732 1.00 84.38 208 ASN A CA 1
ATOM 1646 C C . ASN A 1 208 ? 14.255 -18.316 5.324 1.00 84.38 208 ASN A C 1
ATOM 1648 O O . ASN A 1 208 ? 14.167 -17.754 4.233 1.00 84.38 208 ASN A O 1
ATOM 1652 N N . LYS A 1 209 ? 15.223 -18.025 6.196 1.00 84.31 209 LYS A N 1
ATOM 1653 C CA . LYS A 1 209 ? 16.208 -16.958 5.992 1.00 84.31 209 LYS A CA 1
ATOM 1654 C C . LYS A 1 209 ? 17.117 -17.193 4.785 1.00 84.31 209 LYS A C 1
ATOM 1656 O O . LYS A 1 209 ? 17.699 -16.219 4.313 1.00 84.31 209 LYS A O 1
ATOM 1661 N N . THR A 1 210 ? 17.250 -18.418 4.268 1.00 87.94 210 THR A N 1
ATOM 1662 C CA . THR A 1 210 ? 18.071 -18.655 3.070 1.00 87.94 210 THR A CA 1
ATOM 1663 C C . THR A 1 210 ? 17.481 -17.988 1.835 1.00 87.94 210 THR A C 1
ATOM 1665 O O . THR A 1 210 ? 18.237 -17.550 0.983 1.00 87.94 210 THR A O 1
ATOM 1668 N N . ILE A 1 211 ? 16.160 -17.793 1.773 1.00 86.62 211 ILE A N 1
ATOM 1669 C CA . ILE A 1 211 ? 15.526 -17.071 0.662 1.00 86.62 211 ILE A CA 1
ATOM 1670 C C . ILE A 1 211 ? 16.039 -15.624 0.593 1.00 86.62 211 ILE A C 1
ATOM 1672 O O . ILE A 1 211 ? 16.201 -15.073 -0.487 1.00 86.62 211 ILE A O 1
ATOM 1676 N N . SER A 1 212 ? 16.422 -15.031 1.731 1.00 88.38 212 SER A N 1
ATOM 1677 C CA . SER A 1 212 ? 16.939 -13.658 1.754 1.00 88.38 212 SER A CA 1
ATOM 1678 C C . SER A 1 212 ? 18.288 -13.465 1.041 1.00 88.38 212 SER A C 1
ATOM 1680 O O . SER A 1 212 ? 18.727 -12.332 0.865 1.00 88.38 212 SER A O 1
ATOM 1682 N N . THR A 1 213 ? 18.978 -14.539 0.637 1.00 92.06 213 THR A N 1
ATOM 1683 C CA . THR A 1 213 ? 20.195 -14.421 -0.184 1.00 92.06 213 THR A CA 1
ATOM 1684 C C . THR A 1 213 ? 19.895 -14.201 -1.664 1.00 92.06 213 THR A C 1
ATOM 1686 O O . THR A 1 213 ? 20.804 -13.818 -2.395 1.00 92.06 213 THR A O 1
ATOM 1689 N N . MET A 1 214 ? 18.653 -14.435 -2.096 1.00 90.19 214 MET A N 1
ATOM 1690 C CA . MET A 1 214 ? 18.192 -14.189 -3.463 1.00 90.19 214 MET A CA 1
ATOM 1691 C C . MET A 1 214 ? 18.128 -12.691 -3.769 1.00 90.19 214 MET A C 1
ATOM 1693 O O . MET A 1 214 ? 18.089 -11.857 -2.854 1.00 90.19 214 MET A O 1
ATOM 1697 N N . LYS A 1 215 ? 18.136 -12.359 -5.061 1.00 92.06 215 LYS A N 1
ATOM 1698 C CA . LYS A 1 215 ? 18.115 -10.972 -5.535 1.00 92.06 215 LYS A CA 1
ATOM 1699 C C . LYS A 1 215 ? 16.721 -10.369 -5.445 1.00 92.06 215 LYS A C 1
ATOM 1701 O O . LYS A 1 215 ? 15.741 -11.080 -5.650 1.00 92.06 215 LYS A O 1
ATOM 1706 N N . VAL A 1 216 ? 16.637 -9.065 -5.188 1.00 91.56 216 VAL A N 1
ATOM 1707 C CA . VAL A 1 216 ? 15.354 -8.343 -5.135 1.00 91.56 216 VAL A CA 1
ATOM 1708 C C . VAL A 1 216 ? 14.625 -8.447 -6.478 1.00 91.56 216 VAL A C 1
ATOM 1710 O O . VAL A 1 216 ? 13.423 -8.708 -6.501 1.00 91.56 216 VAL A O 1
ATOM 1713 N N . MET A 1 217 ? 15.355 -8.401 -7.601 1.00 90.88 217 MET A N 1
ATOM 1714 C CA . MET A 1 217 ? 14.762 -8.550 -8.937 1.00 90.88 217 MET A CA 1
ATOM 1715 C C . MET A 1 217 ? 14.019 -9.878 -9.134 1.00 90.88 217 MET A C 1
ATOM 1717 O O . MET A 1 217 ? 13.082 -9.936 -9.918 1.00 90.88 217 MET A O 1
ATOM 1721 N N . GLN A 1 218 ? 14.380 -10.947 -8.416 1.00 88.81 218 GLN A N 1
ATOM 1722 C CA . GLN A 1 218 ? 13.683 -12.240 -8.526 1.00 88.81 218 GLN A CA 1
ATOM 1723 C C . GLN A 1 218 ? 12.263 -12.209 -7.938 1.00 88.81 218 GLN A C 1
ATOM 1725 O O . GLN A 1 218 ? 11.527 -13.186 -8.035 1.00 88.81 218 GLN A O 1
ATOM 1730 N N . PHE A 1 219 ? 11.891 -11.105 -7.296 1.00 89.25 219 PHE A N 1
ATOM 1731 C CA . PHE A 1 219 ? 10.626 -10.920 -6.601 1.00 89.25 219 PHE A CA 1
ATOM 1732 C C . PHE A 1 219 ? 9.902 -9.661 -7.089 1.00 89.25 219 PHE A C 1
ATOM 1734 O O . PHE A 1 219 ? 8.691 -9.695 -7.283 1.00 89.25 219 PHE A O 1
ATOM 1741 N N . GLN A 1 220 ? 10.637 -8.574 -7.332 1.00 90.81 220 GLN A N 1
ATOM 1742 C CA . GLN A 1 220 ? 10.067 -7.278 -7.702 1.00 90.81 220 GLN A CA 1
ATOM 1743 C C . GLN A 1 220 ? 10.158 -6.943 -9.199 1.00 90.81 220 GLN A C 1
ATOM 1745 O O . GLN A 1 220 ? 9.685 -5.890 -9.606 1.00 90.81 220 GLN A O 1
ATOM 1750 N N . GLY A 1 221 ? 10.740 -7.808 -10.036 1.00 88.31 221 GLY A N 1
ATOM 1751 C CA . GLY A 1 221 ? 10.958 -7.505 -11.452 1.00 88.31 221 GLY A CA 1
ATOM 1752 C C . GLY A 1 221 ? 11.089 -8.726 -12.350 1.00 88.31 221 GLY A C 1
ATOM 1753 O O . GLY A 1 221 ? 11.014 -9.849 -11.885 1.00 88.31 221 GLY A O 1
ATOM 1754 N N . MET A 1 222 ? 11.320 -8.532 -13.648 1.00 85.19 222 MET A N 1
ATOM 1755 C CA . MET A 1 222 ? 11.721 -9.580 -14.595 1.00 85.19 222 MET A CA 1
ATOM 1756 C C . MET A 1 222 ? 13.165 -9.354 -15.075 1.00 85.19 222 MET A C 1
ATOM 1758 O O . MET A 1 222 ? 13.497 -8.272 -15.555 1.00 85.19 222 MET A O 1
ATOM 1762 N N . LYS A 1 223 ? 14.025 -10.384 -15.027 1.00 67.56 223 LYS A N 1
ATOM 1763 C CA . LYS A 1 223 ? 15.475 -10.288 -15.335 1.00 67.56 223 LYS A CA 1
ATOM 1764 C C . LYS A 1 223 ? 15.837 -9.578 -16.646 1.00 67.56 223 LYS A C 1
ATOM 1766 O O . LYS A 1 223 ? 16.906 -8.983 -16.735 1.00 67.56 223 LYS A O 1
ATOM 1771 N N . HIS A 1 224 ? 14.988 -9.672 -17.667 1.00 66.12 224 HIS A N 1
ATOM 1772 C CA . HIS A 1 224 ? 15.261 -9.123 -18.998 1.00 66.12 224 HIS A CA 1
ATOM 1773 C C . HIS A 1 224 ? 14.828 -7.660 -19.182 1.00 66.12 224 HIS A C 1
ATOM 1775 O O . HIS A 1 224 ? 15.153 -7.078 -20.211 1.00 66.12 224 HIS A O 1
ATOM 1781 N N . ASN A 1 225 ? 14.148 -7.066 -18.193 1.00 62.38 225 ASN A N 1
ATOM 1782 C CA . ASN A 1 225 ? 13.521 -5.744 -18.291 1.00 62.38 225 ASN A CA 1
ATOM 1783 C C . ASN A 1 225 ? 13.904 -4.815 -17.124 1.00 62.38 225 ASN A C 1
ATOM 1785 O O . ASN A 1 225 ? 13.106 -3.971 -16.728 1.00 62.38 225 ASN A O 1
ATOM 1789 N N . ALA A 1 226 ? 15.107 -4.965 -16.559 1.00 58.75 226 ALA A N 1
ATOM 1790 C CA . ALA A 1 226 ? 15.586 -4.062 -15.513 1.00 58.75 226 ALA A CA 1
ATOM 1791 C C . ALA A 1 226 ? 15.686 -2.626 -16.059 1.00 58.75 226 ALA A C 1
ATOM 1793 O O . ALA A 1 226 ? 16.517 -2.339 -16.927 1.00 58.75 226 ALA A O 1
ATOM 1794 N N . ILE A 1 227 ? 14.825 -1.733 -15.567 1.00 67.44 227 ILE A N 1
ATOM 1795 C CA . ILE A 1 227 ? 14.945 -0.299 -15.831 1.00 67.44 227 ILE A CA 1
ATOM 1796 C C . ILE A 1 227 ? 16.108 0.247 -14.995 1.00 67.44 227 ILE A C 1
ATOM 1798 O O . ILE A 1 227 ? 16.467 -0.296 -13.952 1.00 67.44 227 ILE A O 1
ATOM 1802 N N . SER A 1 228 ? 16.764 1.291 -15.507 1.00 67.50 228 SER A N 1
ATOM 1803 C CA . SER A 1 228 ? 17.843 1.954 -14.774 1.00 67.50 228 SER A CA 1
ATOM 1804 C C . SER A 1 228 ? 17.308 2.574 -13.480 1.00 67.50 228 SER A C 1
ATOM 1806 O O . SER A 1 228 ? 16.229 3.167 -13.526 1.00 67.50 228 SER A O 1
ATOM 1808 N N . PRO A 1 229 ? 18.063 2.501 -12.371 1.00 81.25 229 PRO A N 1
ATOM 1809 C CA . PRO A 1 229 ? 17.649 3.118 -11.121 1.00 81.25 229 PRO A CA 1
ATOM 1810 C C . PRO A 1 229 ? 17.322 4.600 -11.305 1.00 81.25 229 PRO A C 1
ATOM 1812 O O . PRO A 1 229 ? 18.020 5.316 -12.036 1.00 81.25 229 PRO A O 1
ATOM 1815 N N . ILE A 1 230 ? 16.258 5.062 -10.656 1.00 83.94 230 ILE A N 1
ATOM 1816 C CA . ILE A 1 230 ? 15.856 6.464 -10.685 1.00 83.94 230 ILE A CA 1
ATOM 1817 C C . ILE A 1 230 ? 16.617 7.258 -9.623 1.00 83.94 230 ILE A C 1
ATOM 1819 O O . ILE A 1 230 ? 17.123 6.721 -8.644 1.00 83.94 230 ILE A O 1
ATOM 1823 N N . SER A 1 231 ? 16.734 8.570 -9.825 1.00 85.94 231 SER A N 1
ATOM 1824 C CA . SER A 1 231 ? 17.299 9.465 -8.815 1.00 85.94 231 SER A CA 1
ATOM 1825 C C . SER A 1 231 ? 16.167 10.132 -8.050 1.00 85.94 231 SER A C 1
ATOM 1827 O O . SER A 1 231 ? 15.350 10.844 -8.636 1.00 85.94 231 SER A O 1
ATOM 1829 N N . LEU A 1 232 ? 16.136 9.913 -6.738 1.00 88.44 232 LEU A N 1
ATOM 1830 C CA . LEU A 1 232 ? 15.145 10.503 -5.851 1.00 88.44 232 LEU A CA 1
ATOM 1831 C C . LEU A 1 232 ? 15.705 11.777 -5.193 1.00 88.44 232 LEU A C 1
ATOM 1833 O O . LEU A 1 232 ? 16.788 11.738 -4.601 1.00 88.44 232 LEU A O 1
ATOM 1837 N N . PRO A 1 233 ? 15.003 12.925 -5.268 1.00 90.06 233 PRO A N 1
ATOM 1838 C CA . PRO A 1 233 ? 15.441 14.142 -4.593 1.00 90.06 233 PRO A CA 1
ATOM 1839 C C . PRO A 1 233 ? 15.380 13.966 -3.066 1.00 90.06 233 PRO A C 1
ATOM 1841 O O . PRO A 1 233 ? 14.481 13.298 -2.564 1.00 90.06 233 PRO A O 1
ATOM 1844 N N . PRO A 1 234 ? 16.276 14.580 -2.280 1.00 90.06 234 PRO A N 1
ATOM 1845 C CA . PRO A 1 234 ? 16.234 14.442 -0.829 1.00 90.06 234 PRO A CA 1
ATOM 1846 C C . PRO A 1 234 ? 14.959 15.065 -0.243 1.00 90.06 234 PRO A C 1
ATOM 1848 O O . PRO A 1 234 ? 14.557 16.169 -0.618 1.00 90.06 234 PRO A O 1
ATOM 1851 N N . VAL A 1 235 ? 14.348 14.378 0.724 1.00 91.81 235 VAL A N 1
ATOM 1852 C CA . VAL A 1 235 ? 13.196 14.889 1.478 1.00 91.81 235 VAL A CA 1
ATOM 1853 C C . VAL A 1 235 ? 13.682 15.590 2.746 1.00 91.81 235 VAL A C 1
ATOM 1855 O O . VAL A 1 235 ? 14.434 15.024 3.534 1.00 91.81 235 VAL A O 1
ATOM 1858 N N . THR A 1 236 ? 13.248 16.831 2.964 1.00 87.75 236 THR A N 1
ATOM 1859 C CA . THR A 1 236 ? 13.687 17.654 4.106 1.00 87.75 236 THR A CA 1
ATOM 1860 C C . THR A 1 236 ? 12.863 17.436 5.374 1.00 87.75 236 THR A C 1
ATOM 1862 O O . THR A 1 236 ? 13.356 17.678 6.475 1.00 87.75 236 THR A O 1
ATOM 1865 N N . ARG A 1 237 ? 11.607 16.993 5.240 1.00 91.31 237 ARG A N 1
ATOM 1866 C CA . ARG A 1 237 ? 10.672 16.776 6.349 1.00 91.31 237 ARG A CA 1
ATOM 1867 C C . ARG A 1 237 ? 10.016 15.405 6.247 1.00 91.31 237 ARG A C 1
ATOM 1869 O O . ARG A 1 237 ? 9.361 15.102 5.257 1.00 91.31 237 ARG A O 1
ATOM 1876 N N . LEU A 1 238 ? 10.201 14.594 7.286 1.00 91.94 238 LEU A N 1
ATOM 1877 C CA . LEU A 1 238 ? 9.691 13.221 7.334 1.00 91.94 238 LEU A CA 1
ATOM 1878 C C . LEU A 1 238 ? 8.313 13.115 8.003 1.00 91.94 238 LEU A C 1
ATOM 1880 O O . LEU A 1 238 ? 7.575 12.188 7.703 1.00 91.94 238 LEU A O 1
ATOM 1884 N N . ASP A 1 239 ? 7.975 14.043 8.911 1.00 93.06 239 ASP A N 1
ATOM 1885 C CA . ASP A 1 239 ? 6.697 14.104 9.649 1.00 93.06 239 ASP A CA 1
ATOM 1886 C C . ASP A 1 239 ? 6.251 12.747 10.253 1.00 93.06 239 ASP A C 1
ATOM 1888 O O . ASP A 1 239 ? 5.078 12.372 10.197 1.00 93.06 239 ASP A O 1
ATOM 1892 N N . LEU A 1 240 ? 7.202 12.014 10.848 1.00 91.56 240 LEU A N 1
ATOM 1893 C CA . LEU A 1 240 ? 6.983 10.677 11.410 1.00 91.56 240 LEU A CA 1
ATOM 1894 C C . LEU A 1 240 ? 5.926 10.702 12.521 1.00 91.56 240 LEU A C 1
ATOM 1896 O O . LEU A 1 240 ? 6.122 11.326 13.565 1.00 91.56 240 LEU A O 1
ATOM 1900 N N . THR A 1 241 ? 4.817 9.999 12.297 1.00 90.00 241 THR A N 1
ATOM 1901 C CA . THR A 1 241 ? 3.652 9.992 13.190 1.00 90.00 241 THR A CA 1
ATOM 1902 C C . THR A 1 241 ? 3.152 8.563 13.387 1.00 90.00 241 THR A C 1
ATOM 1904 O O . THR A 1 241 ? 2.875 7.894 12.395 1.00 90.00 241 THR A O 1
ATOM 1907 N N . PRO A 1 242 ? 2.982 8.059 14.625 1.00 88.62 242 PRO A N 1
ATOM 1908 C CA . PRO A 1 242 ? 2.404 6.733 14.845 1.00 88.62 242 PRO A CA 1
ATOM 1909 C C . PRO A 1 242 ? 1.047 6.595 14.145 1.00 88.62 242 PRO A C 1
ATOM 1911 O O . PRO A 1 242 ? 0.188 7.458 14.313 1.00 88.62 242 PRO A O 1
ATOM 1914 N N . SER A 1 243 ? 0.823 5.505 13.403 1.00 84.75 243 SER A N 1
ATOM 1915 C CA . SER A 1 243 ? -0.382 5.344 12.567 1.00 84.75 243 SER A CA 1
ATOM 1916 C C . SER A 1 243 ? -1.718 5.609 13.307 1.00 84.75 243 SER A C 1
ATOM 1918 O O . SER A 1 243 ? -2.536 6.372 12.794 1.00 84.75 243 SER A O 1
ATOM 1920 N N . PRO A 1 244 ? -1.940 5.136 14.556 1.00 85.25 244 PRO A N 1
ATOM 1921 C CA . PRO A 1 244 ? -3.158 5.445 15.320 1.00 85.25 244 PRO A CA 1
ATOM 1922 C C . PRO A 1 244 ? -3.338 6.922 15.683 1.00 85.25 244 PRO A C 1
ATOM 1924 O O . PRO A 1 244 ? -4.442 7.336 16.019 1.00 85.25 244 PRO A O 1
ATOM 1927 N N . ASP A 1 245 ? -2.277 7.724 15.661 1.00 89.12 245 ASP A N 1
ATOM 1928 C CA . ASP A 1 245 ? -2.326 9.146 15.999 1.00 89.12 245 ASP A CA 1
ATOM 1929 C C . ASP A 1 245 ? -2.494 10.041 14.770 1.00 89.12 245 ASP A C 1
ATOM 1931 O O . ASP A 1 245 ? -2.794 11.224 14.931 1.00 89.12 245 ASP A O 1
ATOM 1935 N N . VAL A 1 246 ? -2.403 9.488 13.555 1.00 89.56 246 VAL A N 1
ATOM 1936 C CA . VAL A 1 246 ? -2.567 10.234 12.299 1.00 89.56 246 VAL A CA 1
ATOM 1937 C C . VAL A 1 246 ? -3.903 10.987 12.238 1.00 89.56 246 VAL A C 1
ATOM 1939 O O . VAL A 1 246 ? -3.859 12.204 12.041 1.00 89.56 246 VAL A O 1
ATOM 1942 N N . PRO A 1 247 ? -5.080 10.374 12.497 1.00 89.94 247 PRO A N 1
ATOM 1943 C CA . PRO A 1 247 ? -6.348 11.104 12.413 1.00 89.94 247 PRO A CA 1
ATOM 1944 C C . PRO A 1 247 ? -6.441 12.259 13.420 1.00 89.94 247 PRO A C 1
ATOM 1946 O O . PRO A 1 247 ? -7.022 13.305 13.132 1.00 89.94 247 PRO A O 1
ATOM 1949 N N . LEU A 1 248 ? -5.860 12.095 14.613 1.00 89.38 248 LEU A N 1
ATOM 1950 C CA . LEU A 1 248 ? -5.838 13.140 15.638 1.00 89.38 248 LEU A CA 1
ATOM 1951 C C . LEU A 1 248 ? -4.843 14.252 15.281 1.00 89.38 248 LEU A C 1
ATOM 1953 O O . LEU A 1 248 ? -5.139 15.429 15.482 1.00 89.38 248 LEU A O 1
ATOM 1957 N N . MET A 1 249 ? -3.675 13.896 14.741 1.00 91.81 249 MET A N 1
ATOM 1958 C CA . MET A 1 249 ? -2.678 14.849 14.261 1.00 91.81 249 MET A CA 1
ATOM 1959 C C . MET A 1 249 ? -3.254 15.719 13.136 1.00 91.81 249 MET A C 1
ATOM 1961 O O . MET A 1 249 ? -3.134 16.943 13.207 1.00 91.81 249 MET A O 1
ATOM 1965 N N . ILE A 1 250 ? -3.916 15.115 12.140 1.00 92.56 250 ILE A N 1
ATOM 1966 C CA . ILE A 1 250 ? -4.549 15.837 11.025 1.00 92.56 250 ILE A CA 1
ATOM 1967 C C . ILE A 1 250 ? -5.581 16.838 11.560 1.00 92.56 250 ILE A C 1
ATOM 1969 O O . ILE A 1 250 ? -5.518 18.023 11.234 1.00 92.56 250 ILE A O 1
ATOM 1973 N N . ARG A 1 251 ? -6.492 16.400 12.441 1.00 90.75 251 ARG A N 1
ATOM 1974 C CA . ARG A 1 251 ? -7.517 17.280 13.033 1.00 90.75 251 ARG A CA 1
ATOM 1975 C C . ARG A 1 251 ? -6.920 18.428 13.845 1.00 90.75 251 ARG A C 1
ATOM 1977 O O . ARG A 1 251 ? -7.402 19.554 13.741 1.00 90.75 251 ARG A O 1
ATOM 1984 N N . LYS A 1 252 ? -5.845 18.175 14.603 1.00 91.88 252 LYS A N 1
ATOM 1985 C CA . LYS A 1 252 ? -5.094 19.219 15.324 1.00 91.88 252 LYS A CA 1
ATOM 1986 C C . LYS A 1 252 ? -4.505 20.257 14.373 1.00 91.88 252 LYS A C 1
ATOM 1988 O O . LYS A 1 252 ? -4.639 21.447 14.640 1.00 91.88 252 LYS A O 1
ATOM 1993 N N . ARG A 1 253 ? -3.907 19.832 13.254 1.00 92.31 253 ARG A N 1
ATOM 1994 C CA . ARG A 1 253 ? -3.388 20.753 12.228 1.00 92.31 253 ARG A CA 1
ATOM 1995 C C . ARG A 1 253 ? -4.508 21.555 11.555 1.00 92.31 253 ARG A C 1
ATOM 1997 O O . ARG A 1 253 ? -4.336 22.749 11.336 1.00 92.31 253 ARG A O 1
ATOM 2004 N N . LYS A 1 254 ? -5.672 20.936 11.319 1.00 90.00 254 LYS A N 1
ATOM 2005 C CA . LYS A 1 254 ? -6.882 21.598 10.795 1.00 90.00 254 LYS A CA 1
ATOM 2006 C C . LYS A 1 254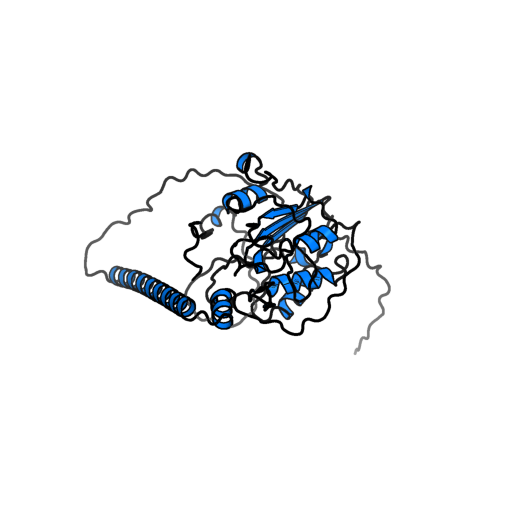 ? -7.652 22.443 11.833 1.00 90.00 254 LYS A C 1
ATOM 2008 O O . LYS A 1 254 ? -8.639 23.067 11.469 1.00 90.00 254 LYS A O 1
ATOM 2013 N N . GLN A 1 255 ? -7.221 22.479 13.100 1.00 90.69 255 GLN A N 1
ATOM 2014 C CA . GLN A 1 255 ? -7.875 23.210 14.204 1.00 90.69 255 GLN A CA 1
ATOM 2015 C C . GLN A 1 255 ? -9.355 22.824 14.431 1.00 90.69 255 GLN A C 1
ATOM 2017 O O . GLN A 1 255 ? -10.181 23.650 14.813 1.00 90.69 255 GLN A O 1
ATOM 2022 N N . LEU A 1 256 ? -9.696 21.548 14.224 1.00 88.62 256 LEU A N 1
ATOM 2023 C CA . LEU A 1 256 ? -11.068 21.034 14.335 1.00 88.62 256 LEU A CA 1
ATOM 2024 C C . LEU A 1 256 ? -11.410 20.641 15.782 1.00 88.62 256 LEU A C 1
ATOM 2026 O O . LEU A 1 256 ? -11.489 19.461 16.113 1.00 88.62 256 LEU A O 1
ATOM 2030 N N . THR A 1 257 ? -11.580 21.628 16.665 1.00 88.44 257 THR A N 1
ATOM 2031 C CA . THR A 1 257 ? -11.718 21.427 18.125 1.00 88.44 257 THR A CA 1
ATOM 2032 C C . THR A 1 257 ? -12.824 20.443 18.524 1.00 88.44 257 THR A C 1
ATOM 2034 O O . THR A 1 257 ? -12.591 19.590 19.378 1.00 88.44 257 THR A O 1
ATOM 2037 N N . GLU A 1 258 ? -14.003 20.514 17.898 1.00 90.31 258 GLU A N 1
ATOM 2038 C CA . GLU A 1 258 ? -15.125 19.609 18.205 1.00 90.31 258 GLU A CA 1
ATOM 2039 C C . GLU A 1 258 ? -14.803 18.154 17.842 1.00 90.31 258 GLU A C 1
ATOM 2041 O O . GLU A 1 258 ? -14.994 17.248 18.653 1.00 90.31 258 GLU A O 1
ATOM 2046 N N . GLU A 1 259 ? -14.234 17.923 16.656 1.00 88.50 259 GLU A N 1
ATOM 2047 C CA . GLU A 1 259 ? -13.840 16.581 16.222 1.00 88.50 259 GLU A CA 1
ATOM 2048 C C . GLU A 1 259 ? -12.676 16.025 17.047 1.00 88.50 259 GLU A C 1
ATOM 2050 O O . GLU A 1 259 ? -12.619 14.825 17.318 1.00 88.50 259 GLU A O 1
ATOM 2055 N N . ILE A 1 260 ? -11.745 16.887 17.471 1.00 89.19 260 ILE A N 1
ATOM 2056 C CA . ILE A 1 260 ? -10.667 16.509 18.390 1.00 89.19 260 ILE A CA 1
ATOM 2057 C C . ILE A 1 260 ? -11.269 15.988 19.695 1.00 89.19 260 ILE A C 1
ATOM 2059 O O . ILE A 1 260 ? -10.874 14.913 20.146 1.00 89.19 260 ILE A O 1
ATOM 2063 N N . GLN A 1 261 ? -12.229 16.713 20.277 1.00 90.00 261 GLN A N 1
ATOM 2064 C CA . GLN A 1 261 ? -12.871 16.305 21.525 1.00 90.00 261 GLN A CA 1
ATOM 2065 C C . GLN A 1 261 ? -13.624 14.982 21.357 1.00 90.00 261 GLN A C 1
ATOM 2067 O O . GLN A 1 261 ? -13.408 14.059 22.140 1.00 90.00 261 GLN A O 1
ATOM 2072 N N . GLN A 1 262 ? -14.403 14.837 20.281 1.00 88.62 262 GLN A N 1
ATOM 2073 C CA . GLN A 1 262 ? -15.102 13.590 19.963 1.00 88.62 262 GLN A CA 1
ATOM 2074 C C . GLN A 1 262 ? -14.137 12.396 19.859 1.00 88.62 262 GLN A C 1
ATOM 2076 O O . GLN A 1 262 ? -14.441 11.294 20.328 1.00 88.62 262 GLN A O 1
ATOM 2081 N N . CYS A 1 263 ? -12.955 12.613 19.278 1.00 83.38 263 CYS A N 1
ATOM 2082 C CA . CYS A 1 263 ? -11.935 11.580 19.163 1.00 83.38 263 CYS A CA 1
ATOM 2083 C C . CYS A 1 263 ? -11.380 11.146 20.519 1.00 83.38 263 CYS A C 1
ATOM 2085 O O . CYS A 1 263 ? -11.213 9.955 20.786 1.00 83.38 263 CYS A O 1
ATOM 2087 N N . LEU A 1 264 ? -11.086 12.120 21.381 1.00 88.00 264 LEU A N 1
ATOM 2088 C CA . LEU A 1 264 ? -10.565 11.871 22.721 1.00 88.00 264 LEU A CA 1
ATOM 2089 C C . LEU A 1 264 ? -11.602 11.156 23.594 1.00 88.00 264 LEU A C 1
ATOM 2091 O O . LEU A 1 264 ? -11.252 10.200 24.285 1.00 88.00 264 LEU A O 1
ATOM 2095 N N . ASP A 1 265 ? -12.870 11.554 23.501 1.00 89.62 265 ASP A N 1
ATOM 2096 C CA . ASP A 1 265 ? -13.969 10.928 24.238 1.00 89.62 265 ASP A CA 1
ATOM 2097 C C . ASP A 1 265 ? -14.175 9.468 23.808 1.00 89.62 265 ASP A C 1
ATOM 2099 O O . ASP A 1 265 ? -14.316 8.585 24.657 1.00 89.62 265 ASP A O 1
ATOM 2103 N N . SER A 1 266 ? -14.111 9.192 22.500 1.00 85.75 266 SER A N 1
ATOM 2104 C CA . SER A 1 266 ? -14.239 7.833 21.950 1.00 85.75 266 SER A CA 1
ATOM 2105 C C . SER A 1 266 ? -13.074 6.934 22.380 1.00 85.75 266 SER A C 1
ATOM 2107 O O . SER A 1 266 ? -13.295 5.817 22.853 1.00 85.75 266 SER A O 1
ATOM 2109 N N . ARG A 1 267 ? -11.829 7.438 22.323 1.00 86.25 267 ARG A N 1
ATOM 2110 C CA . ARG A 1 267 ? -10.644 6.719 22.831 1.00 86.25 267 ARG A CA 1
ATOM 2111 C C . ARG A 1 267 ? -10.779 6.380 24.313 1.00 86.25 267 ARG A C 1
ATOM 2113 O O . ARG A 1 267 ? -10.546 5.237 24.699 1.00 86.25 267 ARG A O 1
ATOM 2120 N N . HIS A 1 268 ? -11.194 7.352 25.125 1.00 87.94 268 HIS A N 1
ATOM 2121 C CA . HIS A 1 268 ? -11.388 7.174 26.566 1.00 87.94 268 HIS A CA 1
ATOM 2122 C C . HIS A 1 268 ? -12.480 6.153 26.885 1.00 87.94 268 HIS A C 1
ATOM 2124 O O . HIS A 1 268 ? -12.318 5.317 27.775 1.00 87.94 268 HIS A O 1
ATOM 2130 N N . LEU A 1 269 ? -13.594 6.195 26.150 1.00 89.75 269 LEU A N 1
ATOM 2131 C CA . LEU A 1 269 ? -14.686 5.241 26.312 1.00 89.75 269 LEU A CA 1
ATOM 2132 C C . LEU A 1 269 ? -14.244 3.816 25.962 1.00 89.75 269 LEU A C 1
ATOM 2134 O O . LEU A 1 269 ? -14.550 2.884 26.711 1.00 89.75 269 LEU A O 1
ATOM 2138 N N . ASN A 1 270 ? -13.501 3.648 24.867 1.00 82.25 270 ASN A N 1
ATOM 2139 C CA . ASN A 1 270 ? -12.959 2.356 24.453 1.00 82.25 270 ASN A CA 1
ATOM 2140 C C . ASN A 1 270 ? -11.976 1.806 25.494 1.00 82.25 270 ASN A C 1
ATOM 2142 O O . ASN A 1 270 ? -12.118 0.661 25.923 1.00 82.25 270 ASN A O 1
ATOM 2146 N N . GLU A 1 271 ? -11.039 2.629 25.970 1.00 84.44 271 GLU A N 1
ATOM 2147 C CA . GLU A 1 271 ? -10.073 2.234 26.999 1.00 84.44 271 GLU A CA 1
ATOM 2148 C C . GLU A 1 271 ? -10.772 1.791 28.291 1.00 84.44 271 GLU A C 1
ATOM 2150 O O . GLU A 1 271 ? -10.521 0.692 28.792 1.00 84.44 271 GLU A O 1
ATOM 2155 N N . LYS A 1 272 ? -11.719 2.593 28.792 1.00 89.81 272 LYS A N 1
ATOM 2156 C CA . LYS A 1 272 ? -12.507 2.250 29.983 1.00 89.81 272 LYS A CA 1
ATOM 2157 C C . LYS A 1 272 ? -13.324 0.977 29.804 1.00 89.81 272 LYS A C 1
ATOM 2159 O O . LYS A 1 272 ? -13.431 0.182 30.738 1.00 89.81 272 LYS A O 1
ATOM 2164 N N . SER A 1 273 ? -13.912 0.781 28.627 1.00 89.44 273 SER A N 1
ATOM 2165 C CA . SER A 1 273 ? -14.716 -0.407 28.333 1.00 89.44 273 SER A CA 1
ATOM 2166 C C . SER A 1 273 ? -13.852 -1.664 28.345 1.00 89.44 273 SER A C 1
ATOM 2168 O O . SER A 1 273 ? -14.208 -2.638 29.008 1.00 89.44 273 SER A O 1
ATOM 2170 N N . VAL A 1 274 ? -12.677 -1.622 27.709 1.00 87.69 274 VAL A N 1
ATOM 2171 C CA . VAL A 1 274 ? -11.713 -2.732 27.719 1.00 87.69 274 VAL A CA 1
ATOM 2172 C C . VAL A 1 274 ? -11.217 -3.011 29.136 1.00 87.69 274 VAL A C 1
ATOM 2174 O O . VAL A 1 274 ? -11.263 -4.159 29.576 1.00 87.69 274 VAL A O 1
ATOM 2177 N N . GLN A 1 275 ? -10.820 -1.983 29.892 1.00 85.38 275 GLN A N 1
ATOM 2178 C CA . GLN A 1 275 ? -10.385 -2.141 31.285 1.00 85.38 275 GLN A CA 1
ATOM 2179 C C . GLN A 1 275 ? -11.472 -2.796 32.148 1.00 85.38 275 GLN A C 1
ATOM 2181 O O . GLN A 1 275 ? -11.181 -3.695 32.940 1.00 85.38 275 GLN A O 1
ATOM 2186 N N . LYS A 1 276 ? -12.738 -2.401 31.964 1.00 89.31 276 LYS A N 1
ATOM 2187 C CA . LYS A 1 276 ? -13.873 -2.975 32.693 1.00 89.31 276 LYS A CA 1
ATOM 2188 C C . LYS A 1 276 ? -14.116 -4.435 32.318 1.00 89.31 276 LYS A C 1
ATOM 2190 O O . LYS A 1 276 ? -14.320 -5.246 33.215 1.00 89.31 276 LYS A O 1
ATOM 2195 N N . ILE A 1 277 ? -14.067 -4.777 31.028 1.00 88.19 277 ILE A N 1
ATOM 2196 C CA . ILE A 1 277 ? -14.203 -6.165 30.557 1.00 88.19 277 ILE A CA 1
ATOM 2197 C C . ILE A 1 277 ? -13.106 -7.040 31.171 1.00 88.19 277 ILE A C 1
ATOM 2199 O O . ILE A 1 277 ? -13.414 -8.074 31.757 1.00 88.19 277 ILE A O 1
ATOM 2203 N N . VAL A 1 278 ? -11.845 -6.599 31.106 1.00 88.38 278 VAL A N 1
ATOM 2204 C CA . VAL A 1 278 ? -10.707 -7.333 31.682 1.00 88.38 278 VAL A CA 1
ATOM 2205 C C . VAL A 1 278 ? -10.877 -7.516 33.189 1.00 88.38 278 VAL A C 1
ATOM 2207 O O . VAL A 1 278 ? -10.683 -8.616 33.696 1.00 88.38 278 VAL A O 1
ATOM 2210 N N . SER A 1 279 ? -11.299 -6.468 33.897 1.00 85.06 279 SER A N 1
ATOM 2211 C CA . SER A 1 279 ? -11.526 -6.528 35.346 1.00 85.06 279 SER A CA 1
ATOM 2212 C C . SER A 1 279 ? -12.617 -7.532 35.721 1.00 85.06 279 SER A C 1
ATOM 2214 O O . SER A 1 279 ? -12.453 -8.281 36.677 1.00 85.06 279 SER A O 1
ATOM 2216 N N . LEU A 1 280 ? -13.718 -7.573 34.962 1.00 87.31 280 LEU A N 1
ATOM 2217 C CA . LEU A 1 280 ? -14.820 -8.506 35.206 1.00 87.31 280 LEU A CA 1
ATOM 2218 C C . LEU A 1 280 ? -14.415 -9.960 34.943 1.00 87.31 280 LEU A C 1
ATOM 2220 O O . LEU A 1 280 ? -14.768 -10.835 35.728 1.00 87.31 280 LEU A O 1
ATOM 2224 N N . LEU A 1 281 ? -13.660 -10.215 33.871 1.00 86.31 281 LEU A N 1
ATOM 2225 C CA . LEU A 1 281 ? -13.170 -11.558 33.554 1.00 86.31 281 LEU A CA 1
ATOM 2226 C C . LEU A 1 281 ? -12.162 -12.050 34.601 1.00 86.31 281 LEU A C 1
ATOM 2228 O O . LEU A 1 281 ? -12.295 -13.165 35.094 1.00 86.31 281 LEU A O 1
ATOM 2232 N N . ALA A 1 282 ? -11.216 -11.199 35.005 1.00 87.12 282 ALA A N 1
ATOM 2233 C CA . ALA A 1 282 ? -10.216 -11.551 36.011 1.00 87.12 282 ALA A CA 1
ATOM 2234 C C . ALA A 1 282 ? -10.827 -11.766 37.410 1.00 87.12 282 ALA A C 1
ATOM 2236 O O . ALA A 1 282 ? -10.400 -12.656 38.143 1.00 87.12 282 ALA A O 1
ATOM 2237 N N . ALA A 1 283 ? -11.842 -10.979 37.788 1.00 78.56 283 ALA A N 1
ATOM 2238 C CA . ALA A 1 283 ? -12.562 -11.175 39.048 1.00 78.56 283 ALA A CA 1
ATOM 2239 C C . ALA A 1 283 ? -13.349 -12.497 39.063 1.00 78.56 283 ALA A C 1
ATOM 2241 O O . ALA A 1 283 ? -13.361 -13.188 40.079 1.00 78.56 283 ALA A O 1
ATOM 2242 N N . PHE A 1 284 ? -13.954 -12.876 37.932 1.00 59.19 284 PHE A N 1
ATOM 2243 C CA . PHE A 1 284 ? -14.666 -14.148 37.794 1.00 59.19 284 PHE A CA 1
ATOM 2244 C C . PHE A 1 284 ? -13.728 -15.358 37.936 1.00 59.19 284 PHE A C 1
ATOM 2246 O O . PHE A 1 284 ? -14.077 -16.333 38.594 1.00 59.19 284 PHE A O 1
ATOM 2253 N N . GLU A 1 285 ? -12.515 -15.293 37.381 1.00 60.41 285 GLU A N 1
ATOM 2254 C CA . GLU A 1 285 ? -11.504 -16.350 37.545 1.00 60.41 285 GLU A CA 1
ATOM 2255 C C . GLU A 1 285 ? -11.049 -16.503 39.008 1.00 60.41 285 GLU A C 1
ATOM 2257 O O . GLU A 1 285 ? -10.914 -17.626 39.496 1.00 60.41 285 GLU A O 1
ATOM 2262 N N . ALA A 1 286 ? -10.902 -15.392 39.741 1.00 59.28 286 ALA A N 1
ATOM 2263 C CA . ALA A 1 286 ? -10.530 -15.411 41.158 1.00 59.28 286 ALA A CA 1
ATOM 2264 C C . ALA A 1 286 ? -11.613 -16.032 42.067 1.00 59.28 286 ALA A C 1
ATOM 2266 O O . ALA A 1 286 ? -11.282 -16.681 43.059 1.00 59.28 286 ALA A O 1
ATOM 2267 N N . GLU A 1 287 ? -12.898 -15.877 41.732 1.00 56.53 287 GLU A N 1
ATOM 2268 C CA . GLU A 1 287 ? -13.997 -16.533 42.459 1.00 56.53 287 GLU A CA 1
ATOM 2269 C C . GLU A 1 287 ? -14.070 -18.045 42.178 1.00 56.53 287 GLU A C 1
ATOM 2271 O O . GLU A 1 287 ? -14.443 -18.819 43.060 1.00 56.53 287 GLU A O 1
ATOM 2276 N N . VAL A 1 288 ? -13.665 -18.497 40.984 1.00 54.94 288 VAL A N 1
ATOM 2277 C CA . VAL A 1 288 ? -13.644 -19.926 40.615 1.00 54.94 288 VAL A CA 1
ATOM 2278 C C . VAL A 1 288 ? -12.464 -20.677 41.258 1.00 54.94 288 VAL A C 1
ATOM 2280 O O . VAL A 1 288 ? -12.589 -21.865 41.561 1.00 54.94 288 VAL A O 1
ATOM 2283 N N . GLU A 1 289 ? -11.343 -20.005 41.544 1.00 50.88 289 GLU A N 1
ATOM 2284 C CA . GLU A 1 289 ? -10.179 -20.593 42.236 1.00 50.88 289 GLU A CA 1
ATOM 2285 C C . GLU A 1 289 ? -10.309 -20.655 43.774 1.00 50.88 289 GLU A C 1
ATOM 2287 O O . GLU A 1 289 ? -9.412 -21.156 44.459 1.00 50.88 289 GLU A O 1
ATOM 2292 N N . HIS A 1 290 ? -11.425 -20.204 44.356 1.00 46.94 290 HIS A N 1
ATOM 2293 C CA . HIS A 1 290 ? -11.732 -20.379 45.781 1.00 46.94 290 HIS A CA 1
ATOM 2294 C C . HIS A 1 290 ? -12.905 -21.350 45.994 1.00 46.94 290 HIS A C 1
ATOM 2296 O O . HIS A 1 290 ? -14.031 -20.921 46.252 1.00 46.94 290 HIS A O 1
ATOM 2302 N N . PRO A 1 291 ? -12.677 -22.680 45.956 1.00 43.19 291 PRO A N 1
ATOM 2303 C CA . PRO A 1 291 ? -13.702 -23.629 46.350 1.00 43.19 291 PRO A CA 1
ATOM 2304 C C . PRO A 1 291 ? -13.875 -23.590 47.871 1.00 43.19 291 PRO A C 1
ATOM 2306 O O . PRO A 1 291 ? -13.104 -24.179 48.633 1.00 43.19 291 PRO A O 1
ATOM 2309 N N . ALA A 1 292 ? -14.940 -22.926 48.317 1.00 44.31 292 ALA A N 1
ATOM 2310 C CA . ALA A 1 292 ? -15.557 -23.252 49.590 1.00 44.31 292 ALA A CA 1
ATOM 2311 C C . ALA A 1 292 ? -15.938 -24.744 49.588 1.00 44.31 292 ALA A C 1
ATOM 2313 O O . ALA A 1 292 ? -16.430 -25.287 48.600 1.00 44.31 292 ALA A O 1
ATOM 2314 N N . HIS A 1 293 ? -15.636 -25.400 50.704 1.00 44.47 293 HIS A N 1
ATOM 2315 C CA . HIS A 1 293 ? -15.771 -26.826 50.969 1.00 44.47 293 HIS A CA 1
ATOM 2316 C C . HIS A 1 293 ? -16.898 -27.574 50.230 1.00 44.47 293 HIS A C 1
ATOM 2318 O O . HIS A 1 293 ? -18.079 -27.297 50.407 1.00 44.47 293 HIS A O 1
ATOM 2324 N N . GLY A 1 294 ? -16.503 -28.667 49.568 1.00 45.34 294 GLY A N 1
ATOM 2325 C CA . GLY A 1 294 ? -17.263 -29.917 49.578 1.00 45.34 294 GLY A CA 1
ATOM 2326 C C . GLY A 1 294 ? -18.411 -30.043 48.581 1.00 45.34 294 GLY A C 1
ATOM 2327 O O . GLY A 1 294 ? -19.553 -30.207 48.989 1.00 45.34 294 GLY A O 1
ATOM 2328 N N . THR A 1 295 ? -18.128 -30.132 47.281 1.00 36.34 295 THR A N 1
ATOM 2329 C CA . THR A 1 295 ? -18.921 -31.003 46.393 1.00 36.34 295 THR A CA 1
ATOM 2330 C C . THR A 1 295 ? -18.051 -31.494 45.239 1.00 36.34 295 THR A C 1
ATOM 2332 O O . THR A 1 295 ? -17.515 -30.710 44.463 1.00 36.34 295 THR A O 1
ATOM 2335 N N . GLN A 1 296 ? -17.882 -32.811 45.140 1.00 39.31 296 GLN A N 1
ATOM 2336 C CA . GLN A 1 296 ? -17.145 -33.460 44.061 1.00 39.31 296 GLN A CA 1
ATOM 2337 C C . GLN A 1 296 ? -18.001 -33.417 42.786 1.00 39.31 296 GLN A C 1
ATOM 2339 O O . GLN A 1 296 ? -18.938 -34.197 42.635 1.00 39.31 296 GLN A O 1
ATOM 2344 N N . LEU A 1 297 ? -17.706 -32.483 41.879 1.00 36.22 297 LEU A N 1
ATOM 2345 C CA . LEU A 1 297 ? -18.286 -32.457 40.536 1.00 36.22 297 LEU A CA 1
ATOM 2346 C C . LEU A 1 297 ? -17.327 -33.150 39.563 1.00 36.22 297 LEU A C 1
ATOM 2348 O O . LEU A 1 297 ? -16.169 -32.766 39.415 1.00 36.22 297 LEU A O 1
ATOM 2352 N N . LEU A 1 298 ? -17.829 -34.215 38.937 1.00 34.66 298 LEU A N 1
ATOM 2353 C CA . LEU A 1 298 ? -17.149 -35.005 37.910 1.00 34.66 298 LEU A CA 1
ATOM 2354 C C . LEU A 1 298 ? -16.713 -34.124 36.722 1.00 34.66 298 LEU A C 1
ATOM 2356 O O . LEU A 1 298 ? -17.438 -33.192 36.360 1.00 34.66 298 LEU A O 1
ATOM 2360 N N . PRO A 1 299 ? -15.581 -34.433 36.062 1.00 36.00 299 PRO A N 1
ATOM 2361 C CA . PRO A 1 299 ? -15.100 -33.643 34.937 1.00 36.00 299 PRO A CA 1
ATOM 2362 C C . PRO A 1 299 ? -16.062 -33.772 33.751 1.00 36.00 299 PRO A C 1
ATOM 2364 O O . PRO A 1 299 ? -16.221 -34.846 33.168 1.00 36.00 299 PRO A O 1
ATOM 2367 N N . ARG A 1 300 ? -16.707 -32.664 33.369 1.00 35.75 300 ARG A N 1
ATOM 2368 C CA . ARG A 1 300 ? -17.373 -32.560 32.067 1.00 35.75 300 ARG A CA 1
ATOM 2369 C C . ARG A 1 300 ? -16.291 -32.515 30.991 1.00 35.75 300 ARG A C 1
ATOM 2371 O O . ARG A 1 300 ? -15.489 -31.587 30.953 1.00 35.75 300 ARG A O 1
ATOM 2378 N N . GLY A 1 301 ? -16.269 -33.542 30.143 1.00 34.25 301 GLY A N 1
ATOM 2379 C CA . GLY A 1 301 ? -15.439 -33.579 28.942 1.00 34.25 301 GLY A CA 1
ATOM 2380 C C . GLY A 1 301 ? -15.773 -32.434 27.974 1.00 34.25 301 GLY A C 1
ATOM 2381 O O . GLY A 1 301 ? -16.836 -31.816 28.089 1.00 34.25 301 GLY A O 1
ATOM 2382 N N . PRO A 1 302 ? -14.874 -32.135 27.024 1.00 31.02 302 PRO A N 1
ATOM 2383 C CA . PRO A 1 302 ? -15.037 -31.013 26.112 1.00 31.02 302 PRO A CA 1
ATOM 2384 C C . PRO A 1 302 ? -16.294 -31.186 25.253 1.00 31.02 302 PRO A C 1
ATOM 2386 O O . PRO A 1 302 ? -16.496 -32.212 24.603 1.00 31.02 302 PRO A O 1
ATOM 2389 N N . VAL A 1 303 ? -17.138 -30.156 25.253 1.00 29.97 303 VAL A N 1
ATOM 2390 C CA . VAL A 1 303 ? -18.287 -30.033 24.355 1.00 29.97 303 VAL A CA 1
ATOM 2391 C C . VAL A 1 303 ? -17.750 -29.797 22.944 1.00 29.97 303 VAL A C 1
ATOM 2393 O O . VAL A 1 303 ? -17.150 -28.763 22.665 1.00 29.97 303 VAL A O 1
ATOM 2396 N N . ALA A 1 304 ? -17.945 -30.771 22.057 1.00 28.53 304 ALA A N 1
ATOM 2397 C CA . ALA A 1 304 ? -17.652 -30.628 20.638 1.00 28.53 304 ALA A CA 1
ATOM 2398 C C . ALA A 1 304 ? -18.748 -29.789 19.960 1.00 28.53 304 ALA A C 1
ATOM 2400 O O . ALA A 1 304 ? -19.922 -30.155 19.990 1.00 28.53 304 ALA A O 1
ATOM 2401 N N . LEU A 1 305 ? -18.363 -28.684 19.317 1.00 28.53 305 LEU A N 1
ATOM 2402 C CA . LEU A 1 305 ? -19.176 -28.037 18.285 1.00 28.53 305 LEU A CA 1
ATOM 2403 C C . LEU A 1 305 ? -18.913 -28.745 16.941 1.00 28.53 305 LEU A C 1
ATOM 2405 O O . LEU A 1 305 ? -17.753 -29.042 16.637 1.00 28.53 305 LEU A O 1
ATOM 2409 N N . PRO A 1 306 ? -19.940 -29.035 16.122 1.00 27.61 306 PRO A N 1
ATOM 2410 C CA . PRO A 1 306 ? -19.755 -29.743 14.863 1.00 27.61 306 PRO A CA 1
ATOM 2411 C C . PRO A 1 306 ? -19.206 -28.786 13.797 1.00 27.61 306 PRO A C 1
ATOM 2413 O O . PRO A 1 306 ? -19.937 -27.978 13.233 1.00 27.61 306 PRO A O 1
ATOM 2416 N N . GLY A 1 307 ? -17.907 -28.879 13.518 1.00 26.22 307 GLY A N 1
ATOM 2417 C CA . GLY A 1 307 ? -17.267 -28.242 12.369 1.00 26.22 307 GLY A CA 1
ATOM 2418 C C . GLY A 1 307 ? -16.790 -29.306 11.389 1.00 26.22 307 GLY A C 1
ATOM 2419 O O . GLY A 1 307 ? -15.827 -30.019 11.666 1.00 26.22 307 GLY A O 1
ATOM 2420 N N . THR A 1 308 ? -17.465 -29.436 10.250 1.00 27.84 308 THR A N 1
ATOM 2421 C CA . THR A 1 308 ? -17.053 -30.324 9.158 1.00 27.84 308 THR A CA 1
ATOM 2422 C C . THR A 1 308 ? -15.688 -29.875 8.628 1.00 27.84 308 THR A C 1
ATOM 2424 O O . THR A 1 308 ? -15.546 -28.777 8.093 1.00 27.84 308 THR A O 1
ATOM 2427 N N . LEU A 1 309 ? -14.668 -30.717 8.802 1.00 23.17 309 LEU A N 1
ATOM 2428 C CA . LEU A 1 309 ? -13.305 -30.484 8.326 1.00 23.17 309 LEU A CA 1
ATOM 2429 C C . LEU A 1 309 ? -13.219 -30.824 6.829 1.00 23.17 309 LEU A C 1
ATOM 2431 O O . LEU A 1 309 ? -13.348 -31.991 6.463 1.00 23.17 309 LEU A O 1
ATOM 2435 N N . LEU A 1 310 ? -12.927 -29.844 5.968 1.00 24.55 310 LEU A N 1
ATOM 2436 C CA . LEU A 1 310 ? -12.359 -30.127 4.647 1.00 24.55 310 LEU A CA 1
ATOM 2437 C C . LEU A 1 310 ? -10.828 -30.143 4.763 1.00 24.55 310 LEU A C 1
ATOM 2439 O O . LEU A 1 310 ? -10.201 -29.207 5.266 1.00 24.55 310 LEU A O 1
ATOM 2443 N N . GLN A 1 311 ? -10.222 -31.243 4.332 1.00 23.59 311 GLN A N 1
ATOM 2444 C CA . GLN A 1 311 ? -8.796 -31.524 4.443 1.00 23.59 311 GLN A CA 1
ATOM 2445 C C . GLN A 1 311 ? -8.170 -31.418 3.051 1.00 23.59 311 GLN A C 1
ATOM 2447 O O . GLN A 1 311 ? -8.498 -32.224 2.191 1.00 23.59 311 GLN A O 1
ATOM 2452 N N . LEU A 1 312 ? -7.265 -30.460 2.821 1.00 25.95 312 LEU A N 1
ATOM 2453 C CA . LEU A 1 312 ? -6.407 -30.447 1.631 1.00 25.95 312 LEU A CA 1
ATOM 2454 C C . LEU A 1 312 ? -4.986 -29.987 1.981 1.00 25.95 312 LEU A C 1
ATOM 2456 O O . LEU A 1 312 ? -4.776 -29.056 2.761 1.00 25.95 312 LEU A O 1
ATOM 2460 N N . THR A 1 313 ? -4.022 -30.709 1.418 1.00 24.33 313 THR A N 1
ATOM 2461 C CA . THR A 1 313 ? -2.568 -30.526 1.484 1.00 24.33 313 THR A CA 1
ATOM 2462 C C . THR A 1 313 ? -2.073 -29.877 0.193 1.00 24.33 313 THR A C 1
ATOM 2464 O O . THR A 1 313 ? -2.448 -30.334 -0.883 1.00 24.33 313 THR A O 1
ATOM 2467 N N . LEU A 1 314 ? -1.182 -28.888 0.284 1.00 31.47 314 LEU A N 1
ATOM 2468 C CA . LEU A 1 314 ? -0.404 -28.376 -0.852 1.00 31.47 314 LEU A CA 1
ATOM 2469 C C . LEU A 1 314 ? 1.091 -28.593 -0.564 1.00 31.47 314 LEU A C 1
ATOM 2471 O O . LEU A 1 314 ? 1.592 -28.019 0.405 1.00 31.47 314 LEU A O 1
ATOM 2475 N N . PRO A 1 315 ? 1.821 -29.400 -1.352 1.00 30.48 315 PRO A N 1
ATOM 2476 C CA . PRO A 1 315 ? 3.274 -29.434 -1.306 1.00 30.48 315 PRO A CA 1
ATOM 2477 C C . PRO A 1 315 ? 3.870 -28.479 -2.364 1.00 30.48 315 PRO A C 1
ATOM 2479 O O . PRO A 1 315 ? 3.458 -28.484 -3.518 1.00 30.48 315 PRO A O 1
ATOM 2482 N N . HIS A 1 316 ? 4.884 -27.706 -1.954 1.00 30.98 316 HIS A N 1
ATOM 2483 C CA . HIS A 1 316 ? 5.861 -26.987 -2.799 1.00 30.98 316 HIS A CA 1
ATOM 2484 C C . HIS A 1 316 ? 5.460 -25.653 -3.470 1.00 30.98 316 HIS A C 1
ATOM 2486 O O . HIS A 1 316 ? 5.592 -25.506 -4.680 1.00 30.98 316 HIS A O 1
ATOM 2492 N N . VAL A 1 317 ? 5.130 -24.624 -2.675 1.00 32.19 317 VAL A N 1
ATOM 2493 C CA . VAL A 1 317 ? 5.185 -23.211 -3.120 1.00 32.19 317 VAL A CA 1
ATOM 2494 C C . VAL A 1 317 ? 6.153 -22.430 -2.223 1.00 32.19 317 VAL A C 1
ATOM 2496 O O . VAL A 1 317 ? 6.066 -22.511 -0.996 1.00 32.19 317 VAL A O 1
ATOM 2499 N N . ARG A 1 318 ? 7.099 -21.688 -2.819 1.00 33.25 318 ARG A N 1
ATOM 2500 C CA . ARG A 1 318 ? 7.999 -20.767 -2.102 1.00 33.25 318 ARG A CA 1
ATOM 2501 C C . ARG A 1 318 ? 7.323 -19.397 -1.999 1.00 33.25 318 ARG A C 1
ATOM 2503 O O . ARG A 1 318 ? 7.288 -18.655 -2.969 1.00 33.25 318 ARG A O 1
ATOM 2510 N N . VAL A 1 319 ? 6.778 -19.081 -0.825 1.00 29.73 319 VAL A N 1
ATOM 2511 C CA . VAL A 1 319 ? 6.188 -17.766 -0.524 1.00 29.73 319 VAL A CA 1
ATOM 2512 C C . VAL A 1 319 ? 7.204 -16.939 0.259 1.00 29.73 319 VAL A C 1
ATOM 2514 O O . VAL A 1 319 ? 7.601 -17.329 1.360 1.00 29.73 319 VAL A O 1
ATOM 2517 N N . CYS A 1 320 ? 7.614 -15.799 -0.294 1.00 28.62 320 CYS A N 1
ATOM 2518 C CA . CYS A 1 320 ? 8.276 -14.749 0.472 1.00 28.62 320 CYS A CA 1
ATOM 2519 C C . CYS A 1 320 ? 7.200 -13.886 1.128 1.00 28.62 320 CYS A C 1
ATOM 2521 O O . CYS A 1 320 ? 6.368 -13.297 0.442 1.00 28.62 320 CYS A O 1
ATOM 2523 N N . VAL A 1 321 ? 7.201 -13.828 2.459 1.00 29.67 321 VAL A N 1
ATOM 2524 C CA . VAL A 1 321 ? 6.368 -12.889 3.213 1.00 29.67 321 VAL A CA 1
ATOM 2525 C C . VAL A 1 321 ? 7.285 -11.794 3.723 1.00 29.67 321 VAL A C 1
ATOM 2527 O O . VAL A 1 321 ? 8.073 -12.035 4.639 1.00 29.67 321 VAL A O 1
ATOM 2530 N N . GLU A 1 322 ? 7.172 -10.604 3.150 1.00 29.25 322 GLU A N 1
ATOM 2531 C CA . GLU A 1 322 ? 7.767 -9.395 3.710 1.00 29.25 322 GLU A CA 1
ATOM 2532 C C . GLU A 1 322 ? 6.653 -8.541 4.323 1.00 29.25 322 GLU A C 1
ATOM 2534 O O . GLU A 1 322 ? 6.250 -7.522 3.791 1.00 29.25 322 GLU A O 1
ATOM 2539 N N . THR A 1 323 ? 6.087 -9.033 5.431 1.00 31.34 323 THR A N 1
ATOM 2540 C CA . THR A 1 323 ? 5.239 -8.255 6.348 1.00 31.34 323 THR A CA 1
ATOM 2541 C C . THR A 1 323 ? 5.265 -8.861 7.750 1.00 31.34 323 THR A C 1
ATOM 2543 O O . THR A 1 323 ? 5.202 -10.084 7.911 1.00 31.34 323 THR A O 1
ATOM 2546 N N . SER A 1 324 ? 5.318 -7.994 8.760 1.00 26.97 324 SER A N 1
ATOM 2547 C CA . SER A 1 324 ? 5.282 -8.303 10.193 1.00 26.97 324 SER A CA 1
ATOM 2548 C C . SER A 1 324 ? 3.917 -8.846 10.635 1.00 26.97 324 SER A C 1
ATOM 2550 O O . SER A 1 324 ? 2.947 -8.099 10.672 1.00 26.97 324 SER A O 1
ATOM 2552 N N . VAL A 1 325 ? 3.834 -10.127 11.023 1.00 23.30 325 VAL A N 1
ATOM 2553 C CA . VAL A 1 325 ? 2.694 -10.691 11.778 1.00 23.30 325 VAL A CA 1
ATOM 2554 C C . VAL A 1 325 ? 3.181 -11.809 12.715 1.00 23.30 325 VAL A C 1
ATOM 2556 O O . VAL A 1 325 ? 3.810 -12.768 12.260 1.00 23.30 325 VAL A O 1
ATOM 2559 N N . HIS A 1 326 ? 2.836 -11.746 14.009 1.00 27.02 326 HIS A N 1
ATOM 2560 C CA . HIS A 1 326 ? 2.804 -12.932 14.879 1.00 27.02 326 HIS A CA 1
ATOM 2561 C C . HIS A 1 326 ? 1.736 -12.848 15.985 1.00 27.02 326 HIS A C 1
ATOM 2563 O O . HIS A 1 326 ? 1.527 -11.789 16.571 1.00 27.02 326 HIS A O 1
ATOM 2569 N N . VAL A 1 327 ? 1.097 -13.991 16.271 1.00 25.98 327 VAL A N 1
ATOM 2570 C CA . VAL A 1 327 ? 0.189 -14.260 17.408 1.00 25.98 327 VAL A CA 1
ATOM 2571 C C . VAL A 1 327 ? 1.005 -14.916 18.535 1.00 25.98 327 VAL A C 1
ATOM 2573 O O . VAL A 1 327 ? 1.967 -15.628 18.253 1.00 25.98 327 VAL A O 1
ATOM 2576 N N . GLY A 1 328 ? 0.680 -14.616 19.799 1.00 24.70 328 GLY A N 1
ATOM 2577 C CA . GLY A 1 328 ? 1.617 -14.710 20.925 1.00 24.70 328 GLY A CA 1
ATOM 2578 C C . GLY A 1 328 ? 1.517 -15.866 21.937 1.00 24.70 328 GLY A C 1
ATOM 2579 O O . GLY A 1 328 ? 0.719 -16.787 21.806 1.00 24.70 328 GLY A O 1
ATOM 2580 N N . GLN A 1 329 ? 2.353 -15.661 22.973 1.00 26.22 329 GLN A N 1
ATOM 2581 C CA . GLN A 1 329 ? 2.471 -16.211 24.344 1.00 26.22 329 GLN A CA 1
ATOM 2582 C C . GLN A 1 329 ? 2.976 -17.658 24.571 1.00 26.22 329 GLN A C 1
ATOM 2584 O O . GLN A 1 329 ? 2.726 -18.548 23.764 1.00 26.22 329 GLN A O 1
ATOM 2589 N N . PRO A 1 330 ? 3.768 -17.872 25.657 1.00 29.00 330 PRO A N 1
ATOM 2590 C CA . PRO A 1 330 ? 3.185 -18.121 26.983 1.00 29.00 330 PRO A CA 1
ATOM 2591 C C . PRO A 1 330 ? 3.778 -17.329 28.167 1.00 29.00 330 PRO A C 1
ATOM 2593 O O . PRO A 1 330 ? 4.871 -16.765 28.128 1.00 29.00 330 PRO A O 1
ATOM 2596 N N . LEU A 1 331 ? 2.968 -17.329 29.226 1.00 23.28 331 LEU A N 1
ATOM 2597 C CA . LEU A 1 331 ? 3.133 -16.769 30.562 1.00 23.28 331 LEU A CA 1
ATOM 2598 C C . LEU A 1 331 ? 4.225 -17.447 31.418 1.00 23.28 331 LEU A C 1
ATOM 2600 O O . LEU A 1 331 ? 4.418 -18.656 31.359 1.00 23.28 331 LEU A O 1
ATOM 2604 N N . ARG A 1 332 ? 4.772 -16.613 32.316 1.00 24.06 332 ARG A N 1
ATOM 2605 C CA . ARG A 1 332 ? 5.415 -16.852 33.627 1.00 24.06 332 ARG A CA 1
ATOM 2606 C C . ARG A 1 332 ? 6.763 -17.592 33.715 1.00 24.06 332 ARG A C 1
ATOM 2608 O O . ARG A 1 332 ? 6.893 -18.797 33.559 1.00 24.06 332 ARG A O 1
ATOM 2615 N N . GLU A 1 333 ? 7.729 -16.762 34.106 1.00 25.64 333 GLU A N 1
ATOM 2616 C CA . GLU A 1 333 ? 8.979 -16.965 34.839 1.00 25.64 333 GLU A CA 1
ATOM 2617 C C . GLU A 1 333 ? 9.182 -18.309 35.556 1.00 25.64 333 GLU A C 1
ATOM 2619 O O . GLU A 1 333 ? 8.456 -18.685 36.475 1.00 25.64 333 GLU A O 1
ATOM 2624 N N . THR A 1 334 ? 10.318 -18.947 35.269 1.00 21.17 334 THR A N 1
ATOM 2625 C CA . THR A 1 334 ? 11.145 -19.554 36.317 1.00 21.17 334 THR A CA 1
ATOM 2626 C C . THR A 1 334 ? 12.616 -19.385 35.936 1.00 21.17 334 THR A C 1
ATOM 2628 O O . THR A 1 334 ? 13.040 -19.713 34.832 1.00 21.17 334 THR A O 1
ATOM 2631 N N . VAL A 1 335 ? 13.367 -18.795 36.859 1.00 23.45 335 VAL A N 1
ATOM 2632 C CA . VAL A 1 335 ? 14.810 -18.539 36.831 1.00 23.45 335 VAL A CA 1
ATOM 2633 C C . VAL A 1 335 ? 15.599 -19.797 36.453 1.00 23.45 335 VAL A C 1
ATOM 2635 O O . VAL A 1 335 ? 15.442 -20.798 37.133 1.00 23.45 335 VAL A O 1
ATOM 2638 N N . PHE A 1 336 ? 16.490 -19.722 35.455 1.00 21.39 336 PHE A N 1
ATOM 2639 C CA . PHE A 1 336 ? 17.854 -20.278 35.502 1.00 21.39 336 PHE A CA 1
ATOM 2640 C C . PHE A 1 336 ? 18.743 -19.622 34.432 1.00 21.39 336 PHE A C 1
ATOM 2642 O O . PHE A 1 336 ? 18.300 -19.236 33.353 1.00 21.39 336 PHE A O 1
ATOM 2649 N N . ALA A 1 337 ? 20.002 -19.436 34.811 1.00 20.77 337 ALA A N 1
ATOM 2650 C CA . ALA A 1 337 ? 21.030 -18.654 34.147 1.00 20.77 337 ALA A CA 1
ATOM 2651 C C . ALA A 1 337 ? 21.502 -19.209 32.786 1.00 20.77 337 ALA A C 1
ATOM 2653 O O . ALA A 1 337 ? 21.410 -20.402 32.525 1.00 20.77 337 ALA A O 1
ATOM 2654 N N . SER A 1 338 ? 22.082 -18.308 31.979 1.00 24.75 338 SER A N 1
ATOM 2655 C CA . SER A 1 338 ? 23.268 -18.505 31.122 1.00 24.75 338 SER A CA 1
ATOM 2656 C C . SER A 1 338 ? 23.578 -19.946 30.669 1.00 24.75 338 SER A C 1
ATOM 2658 O O . SER A 1 338 ? 24.109 -20.727 31.456 1.00 24.75 338 SER A O 1
ATOM 2660 N N . GLN A 1 339 ? 23.411 -20.226 29.371 1.00 21.94 339 GLN A N 1
ATOM 2661 C CA . GLN A 1 339 ? 24.454 -20.764 28.474 1.00 21.94 339 GLN A CA 1
ATOM 2662 C C . GLN A 1 339 ? 23.873 -21.093 27.090 1.00 21.94 339 GLN A C 1
ATOM 2664 O O . GLN A 1 339 ? 22.773 -21.629 26.974 1.00 21.94 339 GLN A O 1
ATOM 2669 N N . ASP A 1 340 ? 24.662 -20.803 26.052 1.00 28.66 340 ASP A N 1
ATOM 2670 C CA . ASP A 1 340 ? 24.546 -21.352 24.699 1.00 28.66 340 ASP A CA 1
ATOM 2671 C C . ASP A 1 340 ? 24.223 -22.851 24.723 1.00 28.66 340 ASP A C 1
ATOM 2673 O O . ASP A 1 340 ? 25.093 -23.653 25.063 1.00 28.66 340 ASP A O 1
ATOM 2677 N N . LYS A 1 341 ? 23.015 -23.242 24.296 1.00 21.94 341 LYS A N 1
ATOM 2678 C CA . LYS A 1 341 ? 22.750 -24.584 23.756 1.00 21.94 341 LYS A CA 1
ATOM 2679 C C . LYS A 1 341 ? 21.686 -24.539 22.667 1.00 21.94 341 LYS A C 1
ATOM 2681 O O . LYS A 1 341 ? 20.497 -24.368 22.917 1.00 21.94 341 LYS A O 1
ATOM 2686 N N . THR A 1 342 ? 22.147 -24.773 21.446 1.00 25.48 342 THR A N 1
ATOM 2687 C CA . THR A 1 342 ? 21.368 -25.249 20.306 1.00 25.48 342 THR A CA 1
ATOM 2688 C C . THR A 1 342 ? 20.594 -26.506 20.714 1.00 25.48 342 THR A C 1
ATOM 2690 O O . THR A 1 342 ? 21.203 -27.532 21.018 1.00 25.48 342 THR A O 1
ATOM 2693 N N . VAL A 1 343 ? 19.261 -26.449 20.713 1.00 21.48 343 VAL A N 1
ATOM 2694 C CA . VAL A 1 343 ? 18.402 -27.631 20.875 1.00 21.48 343 VAL A CA 1
ATOM 2695 C C . VAL A 1 343 ? 17.718 -27.902 19.540 1.00 21.48 343 VAL A C 1
ATOM 2697 O O . VAL A 1 343 ? 16.832 -27.163 19.118 1.00 21.48 343 VAL A O 1
ATOM 2700 N N . TYR A 1 344 ? 18.149 -28.965 18.861 1.00 26.20 344 TYR A N 1
ATOM 2701 C CA . TYR A 1 344 ? 17.376 -29.582 17.787 1.00 26.20 344 TYR A CA 1
ATOM 2702 C C . TYR A 1 344 ? 16.217 -30.365 18.422 1.00 26.20 344 TYR A C 1
ATOM 2704 O O . TYR A 1 344 ? 16.450 -31.290 19.197 1.00 26.20 344 TYR A O 1
ATOM 2712 N N . GLY A 1 345 ? 14.977 -29.991 18.099 1.00 23.61 345 GLY A N 1
ATOM 2713 C CA . GLY A 1 345 ? 13.752 -30.727 18.435 1.00 23.61 345 GLY A CA 1
ATOM 2714 C C . GLY A 1 345 ? 12.967 -31.080 17.162 1.00 23.61 345 GLY A C 1
ATOM 2715 O O . GLY A 1 345 ? 13.108 -30.375 16.160 1.00 23.61 345 GLY A O 1
ATOM 2716 N N . PRO A 1 346 ? 12.191 -32.181 17.145 1.00 24.88 346 PRO A N 1
ATOM 2717 C CA . PRO A 1 346 ? 11.633 -32.750 15.922 1.00 24.88 346 PRO A CA 1
ATOM 2718 C C . PRO A 1 346 ? 10.477 -31.913 15.357 1.00 24.88 346 PRO A C 1
ATOM 2720 O O . PRO A 1 346 ? 9.774 -31.208 16.078 1.00 24.88 346 PRO A O 1
ATOM 2723 N N . CYS A 1 347 ? 10.289 -32.022 14.040 1.00 25.53 347 CYS A N 1
ATOM 2724 C CA . CYS A 1 347 ? 9.254 -31.344 13.263 1.00 25.53 347 CYS A CA 1
ATOM 2725 C C . CYS A 1 347 ? 7.854 -31.550 13.867 1.00 25.53 347 CYS A C 1
ATOM 2727 O O . CYS A 1 347 ? 7.384 -32.681 13.980 1.00 25.53 347 CYS A O 1
ATOM 2729 N N . VAL A 1 348 ? 7.170 -30.452 14.197 1.00 28.41 348 VAL A N 1
ATOM 2730 C CA . VAL A 1 348 ? 5.763 -30.473 14.616 1.00 28.41 348 VAL A CA 1
ATOM 2731 C C . VAL A 1 348 ? 4.878 -30.565 13.362 1.00 28.41 348 VAL A C 1
ATOM 2733 O O . VAL A 1 348 ? 5.017 -29.729 12.465 1.00 28.41 348 VAL A O 1
ATOM 2736 N N . PRO A 1 349 ? 3.968 -31.550 13.252 1.00 25.17 349 PRO A N 1
ATOM 2737 C CA . PRO A 1 349 ? 3.061 -31.666 12.113 1.00 25.17 349 PRO A CA 1
ATOM 2738 C C . PRO A 1 349 ? 2.112 -30.462 11.997 1.00 25.17 349 PRO A C 1
ATOM 2740 O O . PRO A 1 349 ? 1.519 -30.020 12.982 1.00 25.17 349 PRO A O 1
ATOM 2743 N N . TRP A 1 350 ? 1.890 -29.990 10.765 1.00 33.78 350 TRP A N 1
ATOM 2744 C CA . TRP A 1 350 ? 1.001 -28.866 10.412 1.00 33.78 350 TRP A CA 1
ATOM 2745 C C . TRP A 1 350 ? -0.447 -29.000 10.932 1.00 33.78 350 T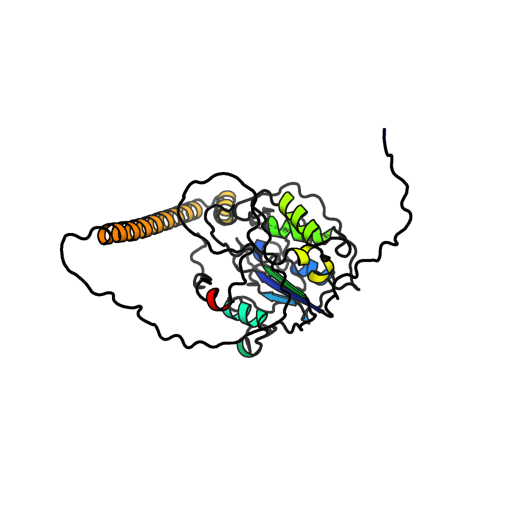RP A C 1
ATOM 2747 O O . TRP A 1 350 ? -1.176 -28.014 11.026 1.00 33.78 350 TRP A O 1
ATOM 2757 N N . SER A 1 351 ? -0.882 -30.201 11.320 1.00 30.03 351 SER A N 1
ATOM 2758 C CA . SER A 1 351 ? -2.190 -30.435 11.942 1.00 30.03 351 SER A CA 1
ATOM 2759 C C . SER A 1 351 ? -2.382 -29.708 13.280 1.00 30.03 351 SER A C 1
ATOM 2761 O O . SER A 1 351 ? -3.523 -29.426 13.633 1.00 30.03 351 SER A O 1
ATOM 2763 N N . LEU A 1 352 ? -1.303 -29.364 13.995 1.00 28.23 352 LEU A N 1
ATOM 2764 C CA . LEU A 1 352 ? -1.359 -28.658 15.285 1.00 28.23 352 LEU A CA 1
ATOM 2765 C C . LEU A 1 352 ? -1.353 -27.122 15.161 1.00 28.23 352 LEU A C 1
ATOM 2767 O O . LEU A 1 352 ? -1.697 -26.440 16.119 1.00 28.23 352 LEU A O 1
ATOM 2771 N N . LEU A 1 353 ? -1.034 -26.568 13.983 1.00 31.75 353 LEU A N 1
ATOM 2772 C CA . LEU A 1 353 ? -1.035 -25.116 13.726 1.00 31.75 353 LEU A CA 1
ATOM 2773 C C . LEU A 1 353 ? -2.420 -24.557 13.346 1.00 31.75 353 LEU A C 1
ATOM 2775 O O . LEU A 1 353 ? -2.600 -23.344 13.264 1.00 31.75 353 LEU A O 1
ATOM 2779 N N . LYS A 1 354 ? -3.416 -25.424 13.122 1.00 27.50 354 LYS A N 1
ATOM 2780 C CA . LYS A 1 354 ? -4.749 -25.032 12.631 1.00 27.50 354 LYS A CA 1
ATOM 2781 C C . LYS A 1 354 ? -5.651 -24.356 13.673 1.00 27.50 354 LYS A C 1
ATOM 2783 O O . LYS A 1 354 ? -6.665 -23.789 13.285 1.00 27.50 354 LYS A O 1
ATOM 2788 N N . SER A 1 355 ? -5.320 -24.398 14.962 1.00 26.05 355 SER A N 1
ATOM 2789 C CA . SER A 1 355 ? -6.211 -23.935 16.039 1.00 26.05 355 SER A CA 1
ATOM 2790 C C . SER A 1 355 ? -6.030 -22.471 16.469 1.00 26.05 355 SER A C 1
ATOM 2792 O O . SER A 1 355 ? -6.785 -22.021 17.320 1.00 26.05 355 SER A O 1
ATOM 2794 N N . HIS A 1 356 ? -5.067 -21.720 15.914 1.00 26.31 356 HIS A N 1
ATOM 2795 C CA . HIS A 1 356 ? -4.684 -20.402 16.462 1.00 26.31 356 HIS A CA 1
ATOM 2796 C C . HIS A 1 356 ? -4.614 -19.251 15.437 1.00 26.31 356 HIS A C 1
ATOM 2798 O O . HIS A 1 356 ? -4.092 -18.182 15.749 1.00 26.31 356 HIS A O 1
ATOM 2804 N N . LEU A 1 357 ? -5.178 -19.407 14.232 1.00 26.00 357 LEU A N 1
ATOM 2805 C CA . LEU A 1 357 ? -5.388 -18.269 13.324 1.00 26.00 357 LEU A CA 1
ATOM 2806 C C . LEU A 1 357 ? -6.677 -17.519 13.697 1.00 26.00 357 LEU A C 1
ATOM 2808 O O . LEU A 1 357 ? -7.720 -17.673 13.067 1.00 26.00 357 LEU A O 1
ATOM 2812 N N . LEU A 1 358 ? -6.593 -16.678 14.726 1.00 21.03 358 LEU A N 1
ATOM 2813 C CA . LEU A 1 358 ? -7.519 -15.562 14.903 1.00 21.03 358 LEU A CA 1
ATOM 2814 C C . LEU A 1 358 ? -7.080 -14.449 13.950 1.00 21.03 358 LEU A C 1
ATOM 2816 O O . LEU A 1 358 ? -6.200 -13.656 14.274 1.00 21.03 358 LEU A O 1
ATOM 2820 N N . VAL A 1 359 ? -7.670 -14.402 12.755 1.00 25.62 359 VAL A N 1
ATOM 2821 C CA . VAL A 1 359 ? -7.648 -13.170 11.964 1.00 25.62 359 VAL A CA 1
ATOM 2822 C C . VAL A 1 359 ? -8.869 -12.369 12.384 1.00 25.62 359 VAL A C 1
ATOM 2824 O O . VAL A 1 359 ? -9.987 -12.647 11.955 1.00 25.62 359 VAL A O 1
ATOM 2827 N N . ALA A 1 360 ? -8.662 -11.423 13.294 1.00 21.78 360 ALA A N 1
ATOM 2828 C CA . ALA A 1 360 ? -9.684 -10.450 13.631 1.00 21.78 360 ALA A CA 1
ATOM 2829 C C . ALA A 1 360 ? -9.799 -9.463 12.463 1.00 21.78 360 ALA A C 1
ATOM 2831 O O . ALA A 1 360 ? -8.932 -8.615 12.275 1.00 21.78 360 ALA A O 1
ATOM 2832 N N . PHE A 1 361 ? -10.862 -9.592 11.673 1.00 27.22 361 PHE A N 1
ATOM 2833 C CA . PHE A 1 361 ? -11.347 -8.504 10.835 1.00 27.22 361 PHE A CA 1
ATOM 2834 C C . PHE A 1 361 ? -12.505 -7.845 11.581 1.00 27.22 361 PHE A C 1
ATOM 2836 O O . PHE A 1 361 ? -13.484 -8.539 11.875 1.00 27.22 361 PHE A O 1
ATOM 2843 N N . PRO A 1 362 ? -12.431 -6.549 11.925 1.00 23.97 362 PRO A N 1
ATOM 2844 C CA . PRO A 1 362 ? -13.640 -5.839 12.294 1.00 23.97 362 PRO A CA 1
ATOM 2845 C C . PRO A 1 362 ? -14.587 -5.858 11.089 1.00 23.97 362 PRO A C 1
ATOM 2847 O O . PRO A 1 362 ? -14.167 -5.710 9.941 1.00 23.97 362 PRO A O 1
ATOM 2850 N N . SER A 1 363 ? -15.865 -6.111 11.359 1.00 22.47 363 SER A N 1
ATOM 2851 C CA . SER A 1 363 ? -16.944 -6.019 10.381 1.00 22.47 363 SER A CA 1
ATOM 2852 C C . SER A 1 363 ? -16.862 -4.691 9.632 1.00 22.47 363 SER A C 1
ATOM 2854 O O . SER A 1 363 ? -16.819 -3.638 10.270 1.00 22.47 363 SER A O 1
ATOM 2856 N N . VAL A 1 364 ? -16.885 -4.737 8.299 1.00 29.20 364 VAL A N 1
ATOM 2857 C CA . VAL A 1 364 ? -17.043 -3.551 7.453 1.00 29.20 364 VAL A CA 1
ATOM 2858 C C . VAL A 1 364 ? -18.490 -3.072 7.598 1.00 29.20 364 VAL A C 1
ATOM 2860 O O . VAL A 1 364 ? -19.372 -3.424 6.825 1.00 29.20 364 VAL A O 1
ATOM 2863 N N . SER A 1 365 ? -18.757 -2.330 8.667 1.00 22.83 365 SER A N 1
ATOM 2864 C CA . SER A 1 365 ? -19.874 -1.395 8.739 1.00 22.83 365 SER A CA 1
ATOM 2865 C C . SER A 1 365 ? -19.332 -0.019 8.374 1.00 22.83 365 SER A C 1
ATOM 2867 O O . SER A 1 365 ? -18.251 0.333 8.848 1.00 22.83 365 SER A O 1
ATOM 2869 N N . ALA A 1 366 ? -20.072 0.735 7.554 1.00 25.27 366 ALA A N 1
ATOM 2870 C CA . ALA A 1 366 ? -19.770 2.118 7.178 1.00 25.27 366 ALA A CA 1
ATOM 2871 C C . ALA A 1 366 ? -19.164 2.911 8.355 1.00 25.27 366 ALA A C 1
ATOM 2873 O O . ALA A 1 366 ? -19.655 2.773 9.482 1.00 25.27 366 ALA A O 1
ATOM 2874 N N . PRO A 1 367 ? -18.100 3.703 8.131 1.00 28.75 367 PRO A N 1
ATOM 2875 C CA . PRO A 1 367 ? -17.292 4.215 9.223 1.00 28.75 367 PRO A CA 1
ATOM 2876 C C . PRO A 1 367 ? -18.148 5.105 10.135 1.00 28.75 367 PRO A C 1
ATOM 2878 O O . PRO A 1 367 ? -18.710 6.100 9.662 1.00 28.75 367 PRO A O 1
ATOM 2881 N N . PRO A 1 368 ? -18.227 4.844 11.454 1.00 31.72 368 PRO A N 1
ATOM 2882 C CA . PRO A 1 368 ? -18.361 5.961 12.367 1.00 31.72 368 PRO A CA 1
ATOM 2883 C C . PRO A 1 368 ? -17.097 6.797 12.156 1.00 31.72 368 PRO A C 1
ATOM 2885 O O . PRO A 1 368 ? -15.999 6.249 12.188 1.00 31.72 368 PRO A O 1
ATOM 2888 N N . LYS A 1 369 ? -17.265 8.087 11.838 1.00 39.41 369 LYS A N 1
ATOM 2889 C CA . LYS A 1 369 ? -16.198 9.085 11.641 1.00 39.41 369 LYS A CA 1
ATOM 2890 C C . LYS A 1 369 ? -14.936 8.702 12.432 1.00 39.41 369 LYS A C 1
ATOM 2892 O O . LYS A 1 369 ? -14.936 8.835 13.650 1.00 39.41 369 LYS A O 1
ATOM 2897 N N . GLU A 1 370 ? -13.921 8.189 11.728 1.00 45.69 370 GLU A N 1
ATOM 2898 C CA . GLU A 1 370 ? -12.839 7.349 12.270 1.00 45.69 370 GLU A CA 1
ATOM 2899 C C . GLU A 1 370 ? -12.097 7.982 13.462 1.00 45.69 370 GLU A C 1
ATOM 2901 O O . GLU A 1 370 ? -11.165 8.789 13.308 1.00 45.69 370 GLU A O 1
ATOM 2906 N N . CYS A 1 371 ? -12.553 7.590 14.650 1.00 37.09 371 CYS A N 1
ATOM 2907 C CA . CYS A 1 371 ? -11.994 7.759 15.982 1.00 37.09 371 CYS A CA 1
ATOM 2908 C C . CYS A 1 371 ? -12.456 6.555 16.825 1.00 37.09 371 CYS A C 1
ATOM 2910 O O . CYS A 1 371 ? -11.648 6.121 17.668 1.00 37.09 371 CYS A O 1
#